Protein AF-A0A822GVW0-F1 (afdb_monomer_lite)

Secondary structure (DSSP, 8-state):
--GGGTS-TT--------TT--HHHHHHHHHSS-GGGSTTTT-SEEEE---TTHHHHS-HHHHHHHHHHHHHHHHHH-TT--EEEEEPPPP--S--SS--HHHHHHHHHHHHHHHHHHHHHHT-EEE-----GGGB-TTSSSBPTTTHHHHHHHHHHHHHHHHHHHHHHHHHHHHTTSSS------------------PPPP----------------------------------------

Structure (mmCIF, N/CA/C/O backbone):
data_AF-A0A822GVW0-F1
#
_entry.id   AF-A0A822GVW0-F1
#
loop_
_atom_site.group_PDB
_atom_site.id
_atom_site.type_symbol
_atom_site.label_atom_id
_atom_site.label_alt_id
_atom_site.label_comp_id
_atom_site.label_asym_id
_atom_site.label_entity_id
_atom_site.label_seq_id
_atom_site.pdbx_PDB_ins_code
_atom_site.Cartn_x
_atom_site.Cartn_y
_atom_site.Cartn_z
_atom_site.occupancy
_atom_site.B_iso_or_equiv
_atom_site.auth_seq_id
_atom_site.auth_comp_id
_atom_site.auth_asym_id
_atom_site.auth_atom_id
_atom_site.pdbx_PDB_model_num
ATOM 1 N N . VAL A 1 1 ? -4.644 12.374 -1.925 1.00 63.00 1 VAL A N 1
ATOM 2 C CA . VAL A 1 1 ? -5.969 11.897 -1.458 1.00 63.00 1 VAL A CA 1
ATOM 3 C C . VAL A 1 1 ? -6.658 13.036 -0.706 1.00 63.00 1 VAL A C 1
ATOM 5 O O . VAL A 1 1 ? -5.955 13.814 -0.076 1.00 63.00 1 VAL A O 1
ATOM 8 N N . ARG A 1 2 ? -7.962 13.275 -0.896 1.00 63.34 2 ARG A N 1
ATOM 9 C CA . ARG A 1 2 ? -8.745 14.347 -0.244 1.00 63.34 2 ARG A CA 1
ATOM 10 C C . ARG A 1 2 ? -9.442 13.820 1.017 1.00 63.34 2 ARG A C 1
ATOM 12 O O . ARG A 1 2 ? -10.149 12.825 0.924 1.00 63.34 2 ARG A O 1
ATOM 19 N N . VAL A 1 3 ? -9.239 14.474 2.164 1.00 61.78 3 VAL A N 1
ATOM 20 C CA . VAL A 1 3 ? -9.740 14.021 3.482 1.00 61.78 3 VAL A CA 1
ATOM 21 C C . VAL A 1 3 ? -11.272 13.948 3.520 1.00 61.78 3 VAL A C 1
ATOM 23 O O . VAL A 1 3 ? -11.826 12.961 3.990 1.00 61.78 3 VAL A O 1
ATOM 26 N N . ASP A 1 4 ? -11.950 14.944 2.943 1.00 63.53 4 ASP A N 1
ATOM 27 C CA . ASP A 1 4 ? -13.414 15.067 2.868 1.00 63.53 4 ASP A CA 1
ATOM 28 C C . ASP A 1 4 ? -14.092 13.958 2.047 1.00 63.53 4 ASP A C 1
ATOM 30 O O . ASP A 1 4 ? -15.311 13.821 2.084 1.00 63.53 4 ASP A O 1
ATOM 34 N N . LYS A 1 5 ? -13.318 13.164 1.296 1.00 67.06 5 LYS A N 1
ATOM 35 C CA . LYS A 1 5 ? -13.849 12.188 0.332 1.00 67.06 5 LYS A CA 1
ATOM 36 C C . LYS A 1 5 ? -13.527 10.735 0.641 1.00 67.06 5 LYS A C 1
ATOM 38 O O . LYS A 1 5 ? -13.889 9.871 -0.152 1.00 67.06 5 LYS A O 1
ATOM 43 N N . ILE A 1 6 ? -12.824 10.459 1.738 1.00 74.31 6 ILE A N 1
ATOM 44 C CA . ILE A 1 6 ? -12.358 9.098 2.039 1.00 74.31 6 ILE A CA 1
ATOM 45 C C . ILE A 1 6 ? -12.951 8.493 3.302 1.00 74.31 6 ILE A C 1
ATOM 47 O O . ILE A 1 6 ? -12.898 7.279 3.437 1.00 74.31 6 ILE A O 1
ATOM 51 N N . GLY A 1 7 ? -13.540 9.286 4.195 1.00 70.50 7 GLY A N 1
ATOM 52 C CA . GLY A 1 7 ? -14.207 8.776 5.392 1.00 70.50 7 GLY A CA 1
ATOM 53 C C . GLY A 1 7 ? -15.725 8.664 5.213 1.00 70.50 7 GLY A C 1
ATOM 54 O O . GLY A 1 7 ? -16.318 9.506 4.536 1.00 70.50 7 GLY A O 1
ATOM 55 N N . PRO A 1 8 ? -16.394 7.668 5.823 1.00 78.38 8 PRO A N 1
ATOM 56 C CA . PRO A 1 8 ? -17.834 7.749 6.050 1.00 78.38 8 PRO A CA 1
ATOM 57 C C . PRO A 1 8 ? -18.180 8.947 6.967 1.00 78.38 8 PRO A C 1
ATOM 59 O O . PRO A 1 8 ? -17.321 9.375 7.739 1.00 78.38 8 PRO A O 1
ATOM 62 N N . PRO A 1 9 ? -19.425 9.471 6.938 1.00 72.75 9 PRO A N 1
ATOM 63 C CA . PRO A 1 9 ? -19.800 10.748 7.571 1.00 72.75 9 PRO A CA 1
ATOM 64 C C . PRO A 1 9 ? -19.462 10.903 9.063 1.00 72.75 9 PRO A C 1
ATOM 66 O O . PRO A 1 9 ? -19.273 12.020 9.529 1.00 72.75 9 PRO A O 1
ATOM 69 N N . ASN A 1 10 ? -19.347 9.795 9.800 1.00 78.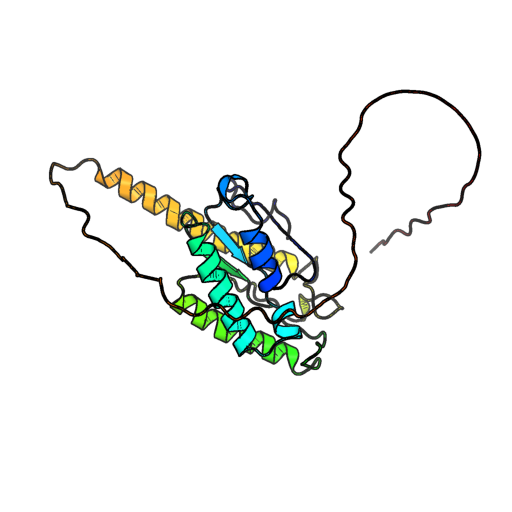31 10 ASN A N 1
ATOM 70 C CA . ASN A 1 10 ? -19.105 9.788 11.247 1.00 78.31 10 ASN A CA 1
ATOM 71 C C . ASN A 1 10 ? -17.673 9.378 11.621 1.00 78.31 10 ASN A C 1
ATOM 73 O O . ASN A 1 10 ? -17.405 9.046 12.773 1.00 78.31 10 ASN A O 1
ATOM 77 N N . MET A 1 11 ? -16.751 9.357 10.658 1.00 83.88 11 MET A N 1
ATOM 78 C CA . MET A 1 11 ? -15.367 8.962 10.889 1.00 83.88 11 MET A CA 1
ATOM 79 C C . MET A 1 11 ? -14.428 10.147 10.707 1.00 83.88 11 MET A C 1
ATOM 81 O O . MET A 1 11 ? -14.352 10.750 9.635 1.00 83.88 11 MET A O 1
ATOM 85 N N . LYS A 1 12 ? -13.649 10.436 11.750 1.00 86.25 12 LYS A N 1
ATOM 86 C CA . LYS A 1 12 ? -12.546 11.386 11.653 1.00 86.25 12 LYS A CA 1
ATOM 87 C C . LYS A 1 12 ? -11.388 10.734 10.908 1.00 86.25 12 LYS A C 1
ATOM 89 O O . LYS A 1 12 ? -10.898 9.681 11.304 1.00 86.25 12 LYS A O 1
ATOM 94 N N . VAL A 1 13 ? -10.933 11.389 9.847 1.00 85.25 13 VAL A N 1
ATOM 95 C CA . VAL A 1 13 ? -9.800 10.939 9.044 1.00 85.25 13 VAL A CA 1
ATOM 96 C C . VAL A 1 13 ? -8.666 11.945 9.171 1.00 85.25 13 VAL A C 1
ATOM 98 O O . VAL A 1 13 ? -8.851 13.130 8.903 1.00 85.25 13 VAL A O 1
ATOM 101 N N . ASN A 1 14 ? -7.481 11.455 9.527 1.00 86.62 14 ASN A N 1
ATOM 102 C CA . ASN A 1 14 ? -6.243 12.227 9.506 1.00 86.62 14 ASN A CA 1
ATOM 103 C C . ASN A 1 14 ? -5.357 11.709 8.365 1.00 86.62 14 ASN A C 1
ATOM 105 O O . ASN A 1 14 ? -5.279 10.501 8.140 1.00 86.62 14 ASN A O 1
ATOM 109 N N . ILE A 1 15 ? -4.691 12.612 7.642 1.00 84.25 15 ILE A N 1
ATOM 110 C CA . ILE A 1 15 ? -3.706 12.252 6.616 1.00 84.25 15 ILE A CA 1
ATOM 111 C C . ILE A 1 15 ? -2.363 12.850 7.017 1.00 84.25 15 ILE A C 1
ATOM 113 O O . ILE A 1 15 ? -2.229 14.070 7.087 1.00 84.25 15 ILE A O 1
ATOM 117 N N . SER A 1 16 ? -1.371 11.984 7.193 1.00 86.06 16 SER A N 1
ATOM 118 C CA . SER A 1 16 ? 0.031 12.361 7.375 1.00 86.06 16 SER A CA 1
ATOM 119 C C . SER A 1 16 ? 0.806 11.921 6.135 1.00 86.06 16 SER A C 1
ATOM 121 O O . SER A 1 16 ? 0.632 10.797 5.661 1.00 86.06 16 SER A O 1
ATOM 123 N N . PHE A 1 17 ? 1.610 12.816 5.558 1.00 85.56 17 PHE A N 1
ATOM 124 C CA . PHE A 1 17 ? 2.351 12.532 4.329 1.00 85.56 17 PHE A CA 1
ATOM 125 C C . PHE A 1 17 ? 3.752 13.140 4.359 1.00 85.56 17 PHE A C 1
ATOM 127 O O . PHE A 1 17 ? 3.951 14.249 4.849 1.00 85.56 17 PHE A O 1
ATOM 134 N N . GLU A 1 18 ? 4.697 12.431 3.749 1.00 86.88 18 GLU A N 1
ATOM 135 C CA . GLU A 1 18 ? 6.047 12.907 3.463 1.00 86.88 18 GLU A CA 1
ATOM 136 C C . GLU A 1 18 ? 6.464 12.378 2.081 1.00 86.88 18 GLU A C 1
ATOM 138 O O . GLU A 1 18 ? 6.303 11.193 1.775 1.00 86.88 18 GLU A O 1
ATOM 143 N N . SER A 1 19 ? 6.962 13.260 1.209 1.00 88.12 19 SER A N 1
ATOM 144 C CA . SER A 1 19 ? 7.444 12.858 -0.118 1.00 88.12 19 SER A CA 1
ATOM 145 C C . SER A 1 19 ? 8.765 12.103 0.001 1.00 88.12 19 SER A C 1
ATOM 147 O O . SER A 1 19 ? 9.639 12.500 0.762 1.00 88.12 19 SER A O 1
ATOM 149 N N . GLY A 1 20 ? 8.934 11.025 -0.765 1.00 90.19 20 GLY A N 1
ATOM 150 C CA . GLY A 1 20 ? 10.146 10.202 -0.684 1.00 90.19 20 GLY A CA 1
ATOM 151 C C . GLY A 1 20 ? 10.213 9.294 0.550 1.00 90.19 20 GLY A C 1
ATOM 152 O O . GLY A 1 20 ? 11.205 8.588 0.715 1.00 90.19 20 GLY A O 1
ATOM 153 N N . CYS A 1 21 ? 9.164 9.265 1.382 1.00 93.06 21 CYS A N 1
ATOM 154 C CA . CYS A 1 21 ? 9.104 8.408 2.562 1.00 93.06 21 CYS A CA 1
ATOM 155 C C . CYS A 1 21 ? 9.261 6.924 2.184 1.00 93.06 21 CYS A C 1
ATOM 157 O O . CYS A 1 21 ? 8.770 6.464 1.144 1.00 93.06 21 CYS A O 1
ATOM 159 N N . ASN A 1 22 ? 9.971 6.193 3.037 1.00 94.38 22 ASN A N 1
ATOM 160 C CA . ASN A 1 22 ? 10.212 4.757 2.951 1.00 94.38 22 ASN A CA 1
ATOM 161 C C . ASN A 1 22 ? 9.899 4.114 4.313 1.00 94.38 22 ASN A C 1
ATOM 163 O O . ASN A 1 22 ? 9.557 4.816 5.269 1.00 94.38 22 ASN A O 1
ATOM 167 N N . CYS A 1 23 ? 10.000 2.790 4.427 1.00 94.38 23 CYS A N 1
ATOM 168 C CA . CYS A 1 23 ? 9.647 2.117 5.681 1.00 94.38 23 CYS A CA 1
ATOM 169 C C . CYS A 1 23 ? 10.513 2.562 6.869 1.00 94.38 23 CYS A C 1
ATOM 171 O O . CYS A 1 23 ? 9.983 2.757 7.959 1.00 94.38 23 CYS A O 1
ATOM 173 N N . SER A 1 24 ? 11.815 2.778 6.663 1.00 91.69 24 SER A N 1
ATOM 174 C CA . SER A 1 24 ? 12.722 3.258 7.715 1.00 91.69 24 SER A CA 1
ATOM 175 C C . SER A 1 24 ? 12.323 4.640 8.236 1.00 91.69 24 SER A C 1
ATOM 177 O O . SER A 1 24 ? 12.260 4.847 9.441 1.00 91.69 24 SER A O 1
ATOM 179 N N . ARG A 1 25 ? 11.974 5.570 7.341 1.00 91.94 25 ARG A N 1
ATOM 180 C CA . ARG A 1 25 ? 11.504 6.915 7.710 1.00 91.94 25 ARG A CA 1
ATOM 181 C C . ARG A 1 25 ? 10.162 6.881 8.432 1.00 91.94 25 ARG A C 1
ATOM 183 O O . ARG A 1 25 ? 9.973 7.613 9.396 1.00 91.94 25 ARG A O 1
ATOM 190 N N . MET A 1 26 ? 9.252 6.003 8.010 1.00 93.94 26 MET A N 1
ATOM 191 C CA . MET A 1 26 ? 7.991 5.803 8.725 1.00 93.94 26 MET A CA 1
ATOM 192 C C . MET A 1 26 ? 8.234 5.272 10.143 1.00 93.94 26 MET A C 1
ATOM 194 O O . MET A 1 26 ? 7.607 5.747 11.079 1.00 93.94 26 MET A O 1
ATOM 198 N N . LEU A 1 27 ? 9.162 4.330 10.325 1.00 91.31 27 LEU A N 1
ATOM 199 C CA . LEU A 1 27 ? 9.533 3.839 11.656 1.00 91.31 27 LEU A CA 1
ATOM 200 C C . LEU A 1 27 ? 10.085 4.955 12.543 1.00 91.31 27 LEU A C 1
ATOM 202 O O . LEU A 1 27 ? 9.605 5.121 13.659 1.00 91.31 27 LEU A O 1
ATOM 206 N N . GLU A 1 28 ? 11.022 5.755 12.025 1.00 89.69 28 GLU A N 1
ATOM 207 C CA . GLU A 1 28 ? 11.542 6.932 12.734 1.00 89.69 28 GLU A CA 1
ATOM 208 C C . GLU A 1 28 ? 10.396 7.866 13.159 1.00 89.69 28 GLU A C 1
ATOM 210 O O . GLU A 1 28 ? 10.352 8.303 14.307 1.00 89.69 28 GLU A O 1
ATOM 215 N N . PHE A 1 29 ? 9.426 8.118 12.274 1.00 87.81 29 PHE A N 1
ATOM 216 C CA . PHE A 1 29 ? 8.250 8.931 12.587 1.00 87.81 29 PHE A CA 1
ATOM 217 C C . PHE A 1 29 ? 7.382 8.333 13.705 1.00 87.81 29 PHE A C 1
ATOM 219 O O . PHE A 1 29 ? 6.939 9.070 14.586 1.00 87.81 29 PHE A O 1
ATOM 226 N N . LEU A 1 30 ? 7.140 7.017 13.691 1.00 87.31 30 LEU A N 1
ATOM 227 C CA . LEU A 1 30 ? 6.354 6.342 14.729 1.00 87.31 30 LEU A CA 1
ATOM 228 C C . LEU A 1 30 ? 7.058 6.362 16.094 1.00 87.31 30 LEU A C 1
ATOM 230 O O . LEU A 1 30 ? 6.386 6.435 17.120 1.00 87.31 30 LEU A O 1
ATOM 234 N N . GLU A 1 31 ? 8.391 6.298 16.109 1.00 86.06 31 GLU A N 1
ATOM 235 C CA . GLU A 1 31 ? 9.193 6.192 17.334 1.00 86.06 31 GLU A CA 1
ATOM 236 C C . GLU A 1 31 ? 9.592 7.543 17.943 1.00 86.06 31 GLU A C 1
ATOM 238 O O . GLU A 1 31 ? 9.813 7.624 19.148 1.00 86.06 31 GLU A O 1
ATOM 243 N N . GLN A 1 32 ? 9.677 8.612 17.146 1.00 76.62 32 GLN A N 1
ATOM 244 C CA . GLN A 1 32 ? 10.068 9.947 17.628 1.00 76.62 32 GLN A CA 1
ATOM 245 C C . GLN A 1 32 ? 8.964 10.679 18.403 1.00 76.62 32 GLN A C 1
ATOM 247 O O . GLN A 1 32 ? 9.227 11.701 19.038 1.00 76.62 32 GLN A O 1
ATOM 252 N N . GLN A 1 33 ? 7.725 10.201 18.341 1.00 66.31 33 GLN A N 1
ATOM 253 C CA . GLN A 1 33 ? 6.594 10.852 18.991 1.00 66.31 33 GLN A CA 1
ATOM 254 C C . GLN A 1 33 ? 6.507 10.395 20.450 1.00 66.31 33 GLN A C 1
ATOM 256 O O . GLN A 1 33 ? 6.553 9.197 20.730 1.00 66.31 33 GLN A O 1
ATOM 261 N N . ASN A 1 34 ? 6.290 11.329 21.385 1.00 72.94 34 ASN A N 1
ATOM 262 C CA . ASN A 1 34 ? 5.718 10.931 22.670 1.00 72.94 34 ASN A CA 1
ATOM 263 C C . ASN A 1 34 ? 4.372 10.262 22.358 1.00 72.94 34 ASN A C 1
ATOM 265 O O . ASN A 1 34 ? 3.494 10.907 21.783 1.00 72.94 34 ASN A O 1
ATOM 269 N N . ILE A 1 35 ? 4.254 8.967 22.663 1.00 69.38 35 ILE A N 1
ATOM 270 C CA . ILE A 1 35 ? 3.183 8.097 22.163 1.00 69.38 35 ILE A CA 1
ATOM 271 C C . ILE A 1 35 ? 1.812 8.722 22.433 1.00 69.38 35 ILE A C 1
ATOM 273 O O . ILE A 1 35 ? 1.012 8.806 21.505 1.00 69.38 35 ILE A O 1
ATOM 277 N N . GLU A 1 36 ? 1.596 9.254 23.640 1.00 68.44 36 GLU A N 1
ATOM 278 C CA . GLU A 1 36 ? 0.339 9.881 24.086 1.00 68.44 36 GLU A CA 1
ATOM 279 C C . GLU A 1 36 ? 0.001 11.190 23.354 1.00 68.44 36 GLU A C 1
ATOM 281 O O . GLU A 1 36 ? -1.164 11.561 23.227 1.00 68.44 36 GLU A O 1
ATOM 286 N N . GLN A 1 37 ? 1.016 11.892 22.847 1.00 66.94 37 GLN A N 1
ATOM 287 C CA . GLN A 1 37 ? 0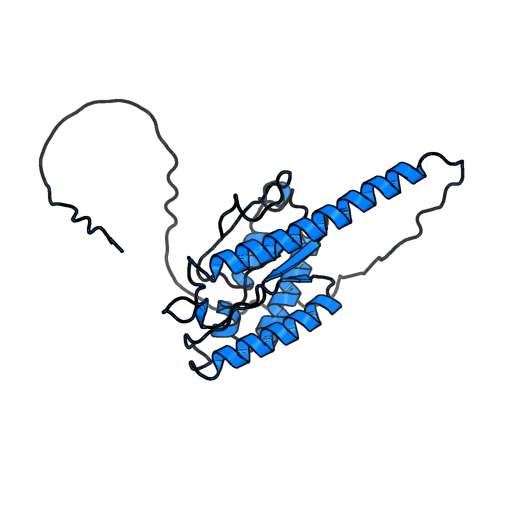.861 13.126 22.069 1.00 66.94 37 GLN A CA 1
ATOM 288 C C . GLN A 1 37 ? 0.855 12.864 20.559 1.00 66.94 37 GLN A C 1
ATOM 290 O O . GLN A 1 37 ? 0.625 13.785 19.770 1.00 66.94 37 GLN A O 1
ATOM 295 N N . SER A 1 38 ? 1.117 11.623 20.140 1.00 74.00 38 SER A N 1
ATOM 296 C CA . SER A 1 38 ? 1.200 11.292 18.729 1.00 74.00 38 SER A CA 1
ATOM 297 C C . SER A 1 38 ? -0.169 11.428 18.063 1.00 74.00 38 SER A C 1
ATOM 299 O O . SER A 1 38 ? -1.212 11.077 18.620 1.00 74.00 38 SER A O 1
ATOM 301 N N . GLN A 1 39 ? -0.165 11.858 16.802 1.00 75.50 39 GLN A N 1
ATOM 302 C CA . GLN A 1 39 ? -1.378 11.916 15.975 1.00 75.50 39 GLN A CA 1
ATOM 303 C C . GLN A 1 39 ? -2.046 10.542 15.778 1.00 75.50 39 GLN A C 1
ATOM 305 O O . GLN A 1 39 ? -3.182 10.474 15.310 1.00 75.50 39 GLN A O 1
ATOM 310 N N . ILE A 1 40 ? -1.333 9.464 16.114 1.00 79.94 40 ILE A N 1
ATOM 311 C CA . ILE A 1 40 ? -1.744 8.073 15.941 1.00 79.94 40 ILE A CA 1
ATOM 312 C C . ILE A 1 40 ? -2.366 7.503 17.225 1.00 79.94 40 ILE A C 1
ATOM 314 O O . ILE A 1 40 ? -3.109 6.529 17.159 1.00 79.94 40 ILE A O 1
ATOM 318 N N . PHE A 1 41 ? -2.143 8.126 18.386 1.00 80.56 41 PHE A N 1
ATOM 319 C CA . PHE A 1 41 ? -2.553 7.565 19.675 1.00 80.56 41 PHE A CA 1
ATOM 320 C C . PHE A 1 41 ? -4.057 7.287 19.769 1.00 80.56 41 PHE A C 1
ATOM 322 O O . PHE A 1 41 ? -4.476 6.261 20.286 1.00 80.56 41 PHE A O 1
ATOM 329 N N . ASN A 1 42 ? -4.881 8.168 19.211 1.00 83.00 42 ASN A N 1
ATOM 330 C CA . ASN A 1 42 ? -6.339 8.041 19.259 1.00 83.00 42 ASN A CA 1
ATOM 331 C C . ASN A 1 42 ? -6.920 7.569 17.920 1.00 83.00 42 ASN A C 1
ATOM 333 O O . ASN A 1 42 ? -7.976 8.039 17.497 1.00 83.00 42 ASN A O 1
ATOM 337 N N . VAL A 1 43 ? -6.197 6.700 17.212 1.00 89.00 43 VAL A N 1
ATOM 338 C CA . VAL A 1 43 ? -6.602 6.177 15.907 1.00 89.00 43 VAL A CA 1
ATOM 339 C C . VAL A 1 43 ? -7.003 4.709 16.026 1.00 89.00 43 VAL A C 1
ATOM 341 O O . VAL A 1 43 ? -6.218 3.868 16.450 1.00 89.00 43 VAL A O 1
ATOM 344 N N . ASP A 1 44 ? -8.218 4.387 15.581 1.00 91.81 44 ASP A N 1
ATOM 345 C CA . ASP A 1 44 ? -8.710 3.006 15.518 1.00 91.81 44 ASP A CA 1
ATOM 346 C C . ASP A 1 44 ? -8.129 2.218 14.334 1.00 91.81 44 ASP A C 1
ATOM 348 O O . ASP A 1 44 ? -7.943 1.003 14.419 1.00 91.81 44 ASP A O 1
ATOM 352 N N . PHE A 1 45 ? -7.873 2.893 13.210 1.00 94.44 45 PHE A N 1
ATOM 353 C CA . PHE A 1 45 ? -7.500 2.267 11.941 1.00 94.44 45 PHE A CA 1
ATOM 354 C C . PHE A 1 45 ? -6.326 2.980 11.273 1.00 94.44 45 PHE A C 1
ATOM 356 O O . PHE A 1 45 ? -6.365 4.194 11.083 1.00 94.44 45 PHE A O 1
ATOM 363 N N . ILE A 1 46 ? -5.326 2.222 10.821 1.00 95.25 46 ILE A N 1
ATOM 364 C CA . ILE A 1 46 ? -4.197 2.757 10.044 1.00 95.25 46 ILE A CA 1
ATOM 365 C C . ILE A 1 46 ? -4.209 2.204 8.625 1.00 95.25 46 ILE A C 1
ATOM 367 O O . ILE A 1 46 ? -4.434 1.014 8.414 1.00 95.25 46 ILE A O 1
ATOM 371 N N . ILE A 1 47 ? -3.899 3.066 7.655 1.00 96.50 47 ILE A N 1
ATOM 372 C CA . ILE A 1 47 ? -3.648 2.679 6.266 1.00 96.50 47 ILE A CA 1
ATOM 373 C C . ILE A 1 47 ? -2.252 3.159 5.869 1.00 96.50 47 ILE A C 1
ATOM 375 O O . ILE A 1 47 ? -1.994 4.362 5.832 1.00 96.50 47 ILE A O 1
ATOM 379 N N . PHE A 1 48 ? -1.364 2.231 5.520 1.00 96.88 48 PHE A N 1
ATOM 380 C CA . PHE A 1 48 ? -0.056 2.549 4.953 1.00 96.88 48 PHE A CA 1
ATOM 381 C C . PHE A 1 48 ? -0.133 2.686 3.431 1.00 96.88 48 PHE A C 1
ATOM 383 O O . PHE A 1 48 ? -0.731 1.860 2.749 1.00 96.88 48 PHE A O 1
ATOM 390 N N . SER A 1 49 ? 0.519 3.714 2.890 1.00 95.25 49 SER A N 1
ATOM 391 C CA . SER A 1 49 ? 0.748 3.900 1.452 1.00 95.25 49 SER A CA 1
ATOM 392 C C . SER A 1 49 ? 2.242 4.136 1.231 1.00 95.25 49 SER A C 1
ATOM 394 O O . SER A 1 49 ? 2.688 5.275 1.102 1.00 95.25 49 SER A O 1
ATOM 396 N N . LEU A 1 50 ? 3.014 3.051 1.257 1.00 95.31 50 LEU A N 1
ATOM 397 C CA . LEU A 1 50 ? 4.481 3.048 1.293 1.00 95.31 50 LEU A CA 1
ATOM 398 C C . LEU A 1 50 ? 5.063 2.014 0.316 1.00 95.31 50 LEU A C 1
ATOM 400 O O . LEU A 1 50 ? 4.324 1.309 -0.365 1.00 95.31 50 LEU A O 1
ATOM 404 N N . CYS A 1 51 ? 6.395 1.924 0.276 1.00 96.75 51 CYS A N 1
ATOM 405 C CA . CYS A 1 51 ? 7.199 0.961 -0.486 1.00 96.75 51 CYS A CA 1
ATOM 406 C C . CYS A 1 51 ? 7.414 1.209 -1.975 1.00 96.75 51 CYS A C 1
ATOM 408 O O . CYS A 1 51 ? 8.298 0.573 -2.541 1.00 96.75 51 CYS A O 1
ATOM 410 N N . THR A 1 52 ? 6.764 2.191 -2.607 1.00 95.00 52 THR A N 1
ATOM 411 C CA . THR A 1 52 ? 7.153 2.585 -3.977 1.00 95.00 52 THR A CA 1
ATOM 412 C C . THR A 1 52 ? 8.628 3.005 -4.047 1.00 95.00 52 THR A C 1
ATOM 414 O O . THR A 1 52 ? 9.312 2.716 -5.031 1.00 95.00 52 THR A O 1
ATOM 417 N N . ASN A 1 53 ? 9.123 3.678 -3.001 1.00 94.50 53 ASN A N 1
ATOM 418 C CA . ASN A 1 53 ? 10.527 4.072 -2.887 1.00 94.50 53 ASN A CA 1
ATOM 419 C C . ASN A 1 53 ? 11.405 2.905 -2.437 1.00 94.50 53 ASN A C 1
ATOM 421 O O . ASN A 1 53 ? 12.444 2.687 -3.042 1.00 94.50 53 ASN A O 1
ATOM 425 N N . ASP A 1 54 ? 10.995 2.117 -1.442 1.00 96.56 54 ASP A N 1
ATOM 426 C CA . ASP A 1 54 ? 11.766 0.951 -0.994 1.00 96.56 54 ASP A CA 1
ATOM 427 C C . ASP A 1 54 ? 12.047 -0.018 -2.157 1.00 96.56 54 ASP A C 1
ATOM 429 O O . ASP A 1 54 ? 13.203 -0.331 -2.424 1.00 96.56 54 ASP A O 1
ATOM 433 N N . VAL A 1 55 ? 11.022 -0.374 -2.942 1.00 96.38 55 VAL A N 1
ATOM 434 C CA . VAL A 1 55 ? 11.157 -1.210 -4.153 1.00 96.38 55 VAL A CA 1
ATOM 435 C C . VAL A 1 55 ? 12.050 -0.560 -5.219 1.00 96.38 55 VAL A C 1
ATOM 437 O O . VAL A 1 55 ? 12.660 -1.240 -6.039 1.00 96.38 55 VAL A O 1
ATOM 440 N N . ALA A 1 56 ? 12.168 0.769 -5.234 1.00 93.62 56 ALA A N 1
ATOM 441 C CA . ALA A 1 56 ? 13.028 1.464 -6.187 1.00 93.62 56 ALA A CA 1
ATOM 442 C C . ALA A 1 56 ? 14.530 1.294 -5.888 1.00 93.62 56 ALA A C 1
ATOM 444 O O . ALA A 1 56 ? 15.351 1.486 -6.793 1.00 93.62 56 ALA A O 1
ATOM 445 N N . TYR A 1 57 ? 14.882 1.004 -4.632 1.00 93.00 57 TYR A N 1
ATOM 446 C CA . TYR A 1 57 ? 16.253 1.100 -4.127 1.00 93.00 57 TYR A CA 1
ATOM 447 C C . TYR A 1 57 ? 16.758 -0.155 -3.408 1.00 93.00 57 TYR A C 1
ATOM 449 O O . TYR A 1 57 ? 17.964 -0.240 -3.178 1.00 93.00 57 TYR A O 1
ATOM 457 N N . LEU A 1 58 ? 15.879 -1.097 -3.063 1.00 95.00 58 LEU A N 1
ATOM 458 C CA . LEU A 1 58 ? 16.191 -2.307 -2.305 1.00 95.00 58 LEU A CA 1
ATOM 459 C C . LEU A 1 58 ? 15.654 -3.555 -3.009 1.00 95.00 58 LEU A C 1
ATOM 461 O O . LEU A 1 58 ? 14.682 -3.491 -3.764 1.00 95.00 58 LEU A O 1
ATOM 465 N N . GLU A 1 59 ? 16.255 -4.703 -2.701 1.00 94.50 59 GLU A N 1
ATOM 466 C CA . GLU A 1 59 ? 15.764 -5.997 -3.171 1.00 94.50 59 GLU A CA 1
ATOM 467 C C . GLU A 1 59 ? 14.448 -6.374 -2.480 1.00 94.50 59 GLU A C 1
ATOM 469 O O . GLU A 1 59 ? 14.250 -6.100 -1.293 1.00 94.50 59 GLU A O 1
ATOM 474 N N . LEU A 1 60 ? 13.555 -7.068 -3.195 1.00 95.31 60 LEU A N 1
ATOM 475 C CA . LEU A 1 60 ? 12.195 -7.362 -2.717 1.00 95.31 60 LEU A CA 1
ATOM 476 C C . LEU A 1 60 ? 12.147 -8.027 -1.335 1.00 95.31 60 LEU A C 1
ATOM 478 O O . LEU A 1 60 ? 11.302 -7.663 -0.519 1.00 95.31 60 LEU A O 1
ATOM 482 N N . ASN A 1 61 ? 13.058 -8.959 -1.046 1.00 95.50 61 ASN A N 1
ATOM 483 C CA . ASN A 1 61 ? 13.104 -9.629 0.257 1.00 95.50 61 ASN A CA 1
ATOM 484 C C . ASN A 1 61 ? 13.369 -8.637 1.400 1.00 95.50 61 ASN A C 1
ATOM 486 O O . ASN A 1 61 ? 12.744 -8.734 2.452 1.00 95.50 61 ASN A O 1
ATOM 490 N N . GLN A 1 62 ? 14.238 -7.646 1.180 1.00 97.12 62 GLN A N 1
ATOM 491 C CA . GLN A 1 62 ? 14.515 -6.601 2.169 1.00 97.12 62 GLN A CA 1
ATOM 492 C C . GLN A 1 62 ? 13.290 -5.707 2.370 1.00 97.12 62 GLN A C 1
ATOM 494 O O . GLN A 1 62 ? 12.932 -5.391 3.501 1.00 97.12 62 GLN A O 1
ATOM 499 N N . VAL A 1 63 ? 12.605 -5.346 1.278 1.00 97.62 63 VAL A N 1
ATOM 500 C CA . VAL A 1 63 ? 11.384 -4.533 1.347 1.00 97.62 63 VAL A CA 1
ATOM 501 C C . VAL A 1 63 ? 10.287 -5.245 2.145 1.00 97.62 63 VAL A C 1
ATOM 503 O O . VAL A 1 63 ? 9.631 -4.622 2.979 1.00 97.62 63 VAL A O 1
ATOM 506 N N . ILE A 1 64 ? 10.089 -6.547 1.925 1.00 98.19 64 ILE A N 1
ATOM 507 C CA . ILE A 1 64 ? 9.087 -7.333 2.657 1.00 98.19 64 ILE A CA 1
ATOM 508 C C . ILE A 1 64 ? 9.435 -7.443 4.143 1.00 98.19 64 ILE A C 1
ATOM 510 O O . ILE A 1 64 ? 8.543 -7.291 4.979 1.00 98.19 64 ILE A O 1
ATOM 514 N N . GLU A 1 65 ? 10.709 -7.618 4.493 1.00 97.69 65 GLU A N 1
ATOM 515 C CA . GLU A 1 65 ? 11.132 -7.610 5.897 1.00 97.69 65 GLU A CA 1
ATOM 516 C C . GLU A 1 65 ? 10.954 -6.234 6.555 1.00 97.69 65 GLU A C 1
ATOM 518 O O . GLU A 1 65 ? 10.492 -6.151 7.693 1.00 97.69 65 GLU A O 1
ATOM 523 N N . HIS A 1 66 ? 11.186 -5.137 5.829 1.00 97.19 66 HIS A N 1
ATOM 524 C CA . HIS A 1 66 ? 10.854 -3.798 6.323 1.00 97.19 66 HIS A CA 1
ATOM 525 C C . HIS A 1 66 ? 9.347 -3.629 6.573 1.00 97.19 66 HIS A C 1
ATOM 527 O O . HIS A 1 66 ? 8.958 -3.069 7.600 1.00 97.19 66 HIS A O 1
ATOM 533 N N . CYS A 1 67 ? 8.492 -4.146 5.683 1.00 98.25 67 CYS A N 1
ATOM 534 C CA . CYS A 1 67 ? 7.039 -4.141 5.886 1.00 98.25 67 CYS A CA 1
ATOM 535 C C . CYS A 1 67 ? 6.654 -4.933 7.142 1.00 98.25 67 CYS A C 1
ATOM 537 O O . CYS A 1 67 ? 5.865 -4.454 7.959 1.00 98.25 67 CYS A O 1
ATOM 539 N N . ARG A 1 68 ? 7.229 -6.133 7.314 1.00 98.19 68 ARG A N 1
ATOM 540 C CA . ARG A 1 68 ? 7.008 -6.994 8.484 1.00 98.19 68 ARG A CA 1
ATOM 541 C C . ARG A 1 68 ? 7.356 -6.251 9.770 1.00 98.19 68 ARG A C 1
ATOM 543 O O . ARG A 1 68 ? 6.524 -6.175 10.675 1.00 98.19 68 ARG A O 1
ATOM 550 N N . TYR A 1 69 ? 8.545 -5.660 9.827 1.00 97.44 69 TYR A N 1
ATOM 551 C CA . TYR A 1 69 ? 9.000 -4.927 11.002 1.00 97.44 69 TYR A CA 1
ATOM 552 C C . TYR A 1 69 ? 8.120 -3.703 11.294 1.00 97.44 69 TYR A C 1
ATOM 554 O O . TYR A 1 69 ? 7.700 -3.512 12.434 1.00 97.44 69 TYR A O 1
ATOM 562 N N . LEU A 1 70 ? 7.739 -2.927 10.270 1.00 97.31 70 LEU A N 1
ATOM 563 C CA . LEU A 1 70 ? 6.841 -1.779 10.432 1.00 97.31 70 LEU A CA 1
ATOM 564 C C . LEU A 1 70 ? 5.483 -2.179 11.027 1.00 97.31 70 LEU A C 1
ATOM 566 O O . LEU A 1 70 ? 5.005 -1.530 11.960 1.00 97.31 70 LEU A O 1
ATOM 570 N N . ILE A 1 71 ? 4.874 -3.265 10.544 1.00 97.62 71 ILE A N 1
ATOM 571 C CA . ILE A 1 71 ? 3.596 -3.758 11.077 1.00 97.62 71 ILE A CA 1
ATOM 572 C C . ILE A 1 71 ? 3.742 -4.233 12.527 1.00 97.62 71 ILE A C 1
ATOM 574 O O . ILE A 1 71 ? 2.910 -3.880 13.366 1.00 97.62 71 ILE A O 1
ATOM 578 N N . GLN A 1 72 ? 4.790 -5.003 12.840 1.00 96.31 72 GLN A N 1
ATOM 579 C CA . GLN A 1 72 ? 5.059 -5.453 14.213 1.00 96.31 72 GLN A CA 1
ATOM 580 C C . GLN A 1 72 ? 5.219 -4.263 15.150 1.00 96.31 72 GLN A C 1
ATOM 582 O O . GLN A 1 72 ? 4.566 -4.199 16.192 1.00 96.31 72 GLN A O 1
ATOM 587 N N . ARG A 1 73 ? 6.047 -3.296 14.752 1.00 95.38 73 ARG A N 1
ATOM 588 C CA . ARG A 1 73 ? 6.363 -2.141 15.580 1.00 95.38 73 ARG A CA 1
ATOM 589 C C . ARG A 1 73 ? 5.152 -1.247 15.804 1.00 95.38 73 ARG A C 1
ATOM 591 O O . ARG A 1 73 ? 4.910 -0.833 16.931 1.00 95.38 73 ARG A O 1
ATOM 598 N N . THR A 1 74 ? 4.340 -1.039 14.768 1.00 94.69 74 THR A N 1
ATOM 599 C CA . THR A 1 74 ? 3.074 -0.298 14.874 1.00 94.69 74 THR A CA 1
ATOM 600 C C . THR A 1 74 ? 2.155 -0.919 15.924 1.00 94.69 74 THR A C 1
ATOM 602 O O . THR A 1 74 ? 1.641 -0.210 16.779 1.00 94.69 74 THR A O 1
ATOM 605 N N . ARG A 1 75 ? 1.987 -2.248 15.915 1.00 94.56 75 ARG A N 1
ATOM 606 C CA . ARG A 1 75 ? 1.144 -2.941 16.905 1.00 94.56 75 ARG A CA 1
ATOM 607 C C . ARG A 1 75 ? 1.695 -2.869 18.325 1.00 94.56 75 ARG A C 1
ATOM 609 O O . ARG A 1 75 ? 0.915 -2.805 19.264 1.00 94.56 75 ARG A O 1
ATOM 616 N N . GLN A 1 76 ? 3.017 -2.902 18.479 1.00 93.31 76 GLN A N 1
ATOM 617 C CA . GLN A 1 76 ? 3.660 -2.770 19.788 1.00 93.31 76 GLN A CA 1
ATOM 618 C C . GLN A 1 76 ? 3.479 -1.369 20.375 1.00 93.31 76 GLN A C 1
ATOM 620 O O . GLN A 1 76 ? 3.200 -1.238 21.561 1.00 93.31 76 GLN A O 1
ATOM 625 N N . LEU A 1 77 ? 3.665 -0.334 19.553 1.00 91.81 77 LEU A N 1
ATOM 626 C CA . LEU A 1 77 ? 3.562 1.060 19.985 1.00 91.81 77 LEU A CA 1
ATOM 627 C C . LEU A 1 77 ? 2.107 1.495 20.198 1.00 91.81 77 LEU A C 1
ATOM 629 O O . LEU A 1 77 ? 1.839 2.321 21.065 1.00 91.81 77 LEU A O 1
ATOM 633 N N . PHE A 1 78 ? 1.180 0.937 19.419 1.00 92.50 78 PHE A N 1
ATOM 634 C CA . PHE A 1 78 ? -0.221 1.350 19.389 1.00 92.50 78 PHE A CA 1
ATOM 635 C C . PHE A 1 78 ? -1.163 0.128 19.442 1.00 92.50 78 PHE A C 1
ATOM 637 O O . PHE A 1 78 ? -1.846 -0.180 18.457 1.00 92.50 78 PHE A O 1
ATOM 644 N N . PRO A 1 79 ? -1.212 -0.600 20.576 1.00 91.19 79 PRO A N 1
ATOM 645 C CA . PRO A 1 79 ? -2.023 -1.814 20.725 1.00 91.19 79 PRO A CA 1
ATOM 646 C C . PRO A 1 79 ? -3.539 -1.581 20.594 1.00 91.19 79 PRO A C 1
ATOM 648 O O . PRO A 1 79 ? -4.283 -2.519 20.322 1.00 91.19 79 PRO A O 1
ATOM 651 N N . GLN A 1 80 ? -4.000 -0.341 20.757 1.00 91.19 80 GLN A N 1
ATOM 652 C CA . GLN A 1 80 ? -5.392 0.083 20.593 1.00 91.19 80 GLN A CA 1
ATOM 653 C C . GLN A 1 80 ? -5.883 0.075 19.137 1.00 91.19 80 GLN A C 1
ATOM 655 O O . GLN A 1 80 ? -7.091 0.125 18.904 1.00 91.19 80 GLN A O 1
ATOM 660 N N . ILE A 1 81 ? -4.980 0.021 18.149 1.00 93.88 81 ILE A N 1
ATOM 661 C CA . ILE A 1 81 ? -5.363 -0.013 16.733 1.00 93.88 81 ILE A CA 1
ATOM 662 C C . ILE A 1 81 ? -6.095 -1.323 16.439 1.00 93.88 81 ILE A C 1
ATOM 664 O O . ILE A 1 81 ? -5.532 -2.416 16.506 1.00 93.88 81 ILE A O 1
ATOM 668 N N . LYS A 1 82 ? -7.349 -1.198 16.017 1.00 94.00 82 LYS A N 1
ATOM 669 C CA . LYS A 1 82 ? -8.254 -2.311 15.720 1.00 94.00 82 LYS A CA 1
ATOM 670 C C . LYS A 1 82 ? -7.956 -2.971 14.378 1.00 94.00 82 LYS A C 1
ATOM 672 O O . LYS A 1 82 ? -8.146 -4.178 14.228 1.00 94.00 82 LYS A O 1
ATOM 677 N N . ALA A 1 83 ? -7.521 -2.196 13.384 1.00 96.00 83 ALA A N 1
ATOM 678 C CA . ALA A 1 83 ? -7.173 -2.731 12.072 1.00 96.00 83 ALA A CA 1
ATOM 679 C C . ALA A 1 83 ? -6.065 -1.931 11.386 1.00 96.00 83 ALA A C 1
ATOM 681 O O . ALA A 1 83 ? -6.016 -0.702 11.443 1.00 96.00 83 ALA A O 1
ATOM 682 N N . ILE A 1 84 ? -5.206 -2.657 10.673 1.00 97.50 84 ILE A N 1
ATOM 683 C CA . ILE A 1 84 ? -4.185 -2.088 9.798 1.00 97.50 84 ILE A CA 1
ATOM 684 C C . ILE A 1 84 ? -4.491 -2.531 8.371 1.00 97.50 84 ILE A C 1
ATOM 686 O O . ILE A 1 84 ? -4.833 -3.693 8.128 1.00 97.50 84 ILE A O 1
ATOM 690 N N . ALA A 1 85 ? -4.331 -1.612 7.430 1.00 98.06 85 ALA A N 1
ATOM 691 C CA . ALA A 1 85 ? -4.330 -1.905 6.015 1.00 98.06 85 ALA A CA 1
ATOM 692 C C . ALA A 1 85 ? -3.103 -1.335 5.305 1.00 98.06 85 ALA A C 1
ATOM 694 O O . ALA A 1 85 ? -2.452 -0.402 5.776 1.00 98.06 85 ALA A O 1
ATOM 695 N N . TRP A 1 86 ? -2.811 -1.901 4.140 1.00 98.38 86 TRP A N 1
ATOM 696 C CA . TRP A 1 86 ? -1.735 -1.467 3.264 1.00 98.38 86 TRP A CA 1
ATOM 697 C C . TRP A 1 86 ? -2.249 -1.288 1.842 1.00 98.38 86 TRP A C 1
ATOM 699 O O . TRP A 1 86 ? -2.876 -2.179 1.274 1.00 98.38 86 TRP A O 1
ATOM 709 N N . LEU A 1 87 ? -1.974 -0.137 1.249 1.00 97.44 87 LEU A N 1
ATOM 710 C CA . LEU A 1 87 ? -2.354 0.176 -0.116 1.00 97.44 87 LEU A CA 1
ATOM 711 C C . LEU A 1 87 ? -1.388 -0.490 -1.100 1.00 97.44 87 LEU A C 1
ATOM 713 O O . LEU A 1 87 ? -0.193 -0.195 -1.095 1.00 97.44 87 LEU A O 1
ATOM 717 N N . ALA A 1 88 ? -1.900 -1.385 -1.941 1.00 97.50 88 ALA A N 1
ATOM 718 C CA . ALA A 1 88 ? -1.103 -2.050 -2.964 1.00 97.50 88 ALA A CA 1
ATOM 719 C C . ALA A 1 88 ? -0.438 -1.023 -3.897 1.00 97.50 88 ALA A C 1
ATOM 721 O O . ALA A 1 88 ? -1.027 0.011 -4.235 1.00 97.50 88 ALA A O 1
ATOM 722 N N . LEU A 1 89 ? 0.782 -1.327 -4.346 1.00 96.88 89 LEU A N 1
ATOM 723 C CA . LEU A 1 89 ? 1.503 -0.477 -5.285 1.00 96.88 89 LEU A CA 1
ATOM 724 C C . LEU A 1 89 ? 0.754 -0.395 -6.611 1.00 96.88 89 LEU A C 1
ATOM 726 O O . LEU A 1 89 ? 0.248 -1.393 -7.125 1.00 96.88 89 LEU A O 1
ATOM 730 N N . SER A 1 90 ? 0.719 0.809 -7.171 1.00 95.31 90 SER A N 1
ATOM 731 C CA . SER A 1 90 ? 0.193 1.041 -8.514 1.00 95.31 90 SER A CA 1
ATOM 732 C C . SER A 1 90 ? 1.165 0.544 -9.588 1.00 95.31 90 SER A C 1
ATOM 734 O O . SER A 1 90 ? 2.361 0.383 -9.303 1.00 95.31 90 SER A O 1
ATOM 736 N N . PRO A 1 91 ? 0.679 0.347 -10.828 1.00 94.38 91 PRO A N 1
ATOM 737 C CA . PRO A 1 91 ? 1.555 0.122 -11.968 1.00 94.38 91 PRO A CA 1
ATOM 738 C C . PRO A 1 91 ? 2.598 1.231 -12.078 1.00 94.38 91 PRO A C 1
ATOM 740 O O . PRO A 1 91 ? 2.311 2.392 -11.776 1.00 94.38 91 PRO A O 1
ATOM 743 N N . ARG A 1 92 ? 3.804 0.890 -12.518 1.00 94.19 92 ARG A N 1
ATOM 744 C CA . ARG A 1 92 ? 4.918 1.841 -12.595 1.00 94.19 92 ARG A CA 1
ATOM 745 C C . ARG A 1 92 ? 5.688 1.646 -13.887 1.00 94.19 92 ARG A C 1
ATOM 747 O O . ARG A 1 92 ? 6.097 0.543 -14.202 1.00 94.19 92 ARG A O 1
ATOM 754 N N . SER A 1 93 ? 5.943 2.738 -14.596 1.00 94.81 93 SER A N 1
ATOM 755 C CA . SER A 1 93 ? 6.806 2.765 -15.785 1.00 94.81 93 SER A CA 1
ATOM 756 C C . SER A 1 93 ? 8.031 3.661 -15.605 1.00 94.81 93 SER A C 1
ATOM 758 O O . SER A 1 93 ? 8.970 3.600 -16.402 1.00 94.81 93 SER A O 1
ATOM 760 N N . LYS A 1 94 ? 8.076 4.472 -14.539 1.00 95.38 94 LYS A N 1
ATOM 761 C CA . LYS A 1 94 ? 9.269 5.249 -14.200 1.00 95.38 94 LYS A CA 1
ATOM 762 C C . LYS A 1 94 ? 10.384 4.308 -13.740 1.00 95.38 94 LYS A C 1
ATOM 764 O O . LYS A 1 94 ? 10.172 3.604 -12.744 1.00 95.38 94 LYS A O 1
ATOM 769 N N . PRO A 1 95 ? 11.567 4.325 -14.376 1.00 94.75 95 PRO A N 1
ATOM 770 C CA . PRO A 1 95 ? 12.670 3.473 -13.955 1.00 94.75 95 PRO A CA 1
ATOM 771 C C . PRO A 1 95 ? 13.109 3.812 -12.522 1.00 94.75 95 PRO A C 1
ATOM 773 O O . PRO A 1 95 ? 12.732 4.836 -11.934 1.00 94.75 95 PRO A O 1
ATOM 776 N N . SER A 1 96 ? 13.882 2.916 -11.930 1.00 93.62 96 SER A N 1
ATOM 777 C CA . SER A 1 96 ? 14.482 3.065 -10.611 1.00 93.62 96 SER A CA 1
ATOM 778 C C . SER A 1 96 ? 15.994 2.864 -10.681 1.00 93.62 96 SER A C 1
ATOM 780 O O . SER A 1 96 ? 16.571 2.763 -11.762 1.00 93.62 96 SER A O 1
ATOM 782 N N . LYS A 1 97 ? 16.653 2.833 -9.519 1.00 89.75 97 LYS A N 1
ATOM 783 C CA . LYS A 1 97 ? 18.086 2.543 -9.445 1.00 89.75 97 LYS A CA 1
ATOM 784 C C . LYS A 1 97 ? 18.389 1.089 -9.823 1.00 89.75 97 LYS A C 1
ATOM 786 O O . LYS A 1 97 ? 19.422 0.834 -10.428 1.00 89.75 97 LYS A O 1
ATOM 791 N N . LEU A 1 98 ? 17.510 0.163 -9.438 1.00 91.25 98 LEU A N 1
ATOM 792 C CA . LEU A 1 98 ? 17.701 -1.280 -9.626 1.00 91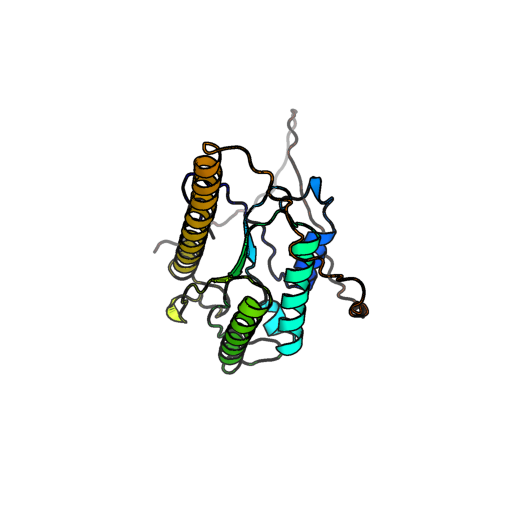.25 98 LEU A CA 1
ATOM 793 C C . LEU A 1 98 ? 17.029 -1.818 -10.892 1.00 91.25 98 LEU A C 1
ATOM 795 O O . LEU A 1 98 ? 17.464 -2.824 -11.446 1.00 91.25 98 LEU A O 1
ATOM 799 N N . TYR A 1 99 ? 15.967 -1.159 -11.353 1.00 94.69 99 TYR A N 1
ATOM 800 C CA . TYR A 1 99 ? 15.087 -1.689 -12.386 1.00 94.69 99 TYR A CA 1
ATOM 801 C C . TYR A 1 99 ? 14.850 -0.649 -13.477 1.00 94.69 99 TYR A C 1
ATOM 803 O O . TYR A 1 99 ? 14.630 0.533 -13.209 1.00 94.69 99 TYR A O 1
ATOM 811 N N . ASN A 1 100 ? 14.868 -1.094 -14.728 1.00 94.94 100 ASN A N 1
ATOM 812 C CA . ASN A 1 100 ? 14.485 -0.257 -15.857 1.00 94.94 100 ASN A CA 1
ATOM 813 C C . ASN A 1 100 ? 12.947 -0.157 -15.950 1.00 94.94 100 ASN A C 1
ATOM 815 O O . ASN A 1 100 ? 12.213 -0.771 -15.174 1.00 94.94 100 ASN A O 1
ATOM 819 N N . SER A 1 101 ? 12.449 0.625 -16.909 1.00 89.94 101 SER A N 1
ATOM 820 C CA . SER A 1 101 ? 11.008 0.828 -17.101 1.00 89.94 101 SER A CA 1
ATOM 821 C C . SER A 1 101 ? 10.227 -0.449 -17.407 1.00 89.94 101 SER A C 1
ATOM 823 O O . SER A 1 101 ? 9.065 -0.531 -17.024 1.00 89.94 101 SER A O 1
ATOM 825 N N . SER A 1 102 ? 10.829 -1.429 -18.089 1.00 86.75 102 SER A N 1
ATOM 826 C CA . SER A 1 102 ? 10.132 -2.668 -18.450 1.00 86.75 102 SER A CA 1
ATOM 827 C C . SER A 1 102 ? 10.075 -3.670 -17.300 1.00 86.75 102 SER A C 1
ATOM 829 O O . SER A 1 102 ? 9.116 -4.429 -17.215 1.00 86.75 102 SER A O 1
ATOM 831 N N . SER A 1 103 ? 11.057 -3.670 -16.393 1.00 95.06 103 SER A N 1
ATOM 832 C CA . SER A 1 103 ? 11.096 -4.615 -15.274 1.00 95.06 103 SER A CA 1
ATOM 833 C C . SER A 1 103 ? 10.424 -4.102 -14.001 1.00 95.06 103 SER A C 1
ATOM 835 O O . SER A 1 103 ? 9.876 -4.907 -13.251 1.00 95.06 103 SER A O 1
ATOM 837 N N . ILE A 1 104 ? 10.414 -2.789 -13.748 1.00 95.31 104 ILE A N 1
ATOM 838 C CA . ILE A 1 104 ? 9.900 -2.233 -12.485 1.00 95.31 104 ILE A CA 1
ATOM 839 C C . ILE A 1 104 ? 8.410 -2.532 -12.248 1.00 95.31 104 ILE A C 1
ATOM 841 O O . ILE A 1 104 ? 8.015 -2.769 -11.107 1.00 95.31 104 ILE A O 1
ATOM 845 N N . ASP A 1 105 ? 7.588 -2.576 -13.300 1.00 94.81 105 ASP A N 1
ATOM 846 C CA . ASP A 1 105 ? 6.162 -2.904 -13.173 1.00 94.81 105 ASP A CA 1
ATOM 847 C C . ASP A 1 105 ? 5.957 -4.344 -12.675 1.00 94.81 105 ASP A C 1
ATOM 849 O O . ASP A 1 105 ? 5.185 -4.599 -11.749 1.00 94.81 105 ASP A O 1
ATOM 853 N N . GLU A 1 106 ? 6.722 -5.287 -13.230 1.00 95.94 106 GLU A N 1
ATOM 854 C CA . GLU A 1 106 ? 6.701 -6.691 -12.814 1.00 95.94 106 GLU A CA 1
ATOM 855 C C . GLU A 1 106 ? 7.205 -6.870 -11.381 1.00 95.94 106 GLU A C 1
ATOM 857 O O . GLU A 1 106 ? 6.675 -7.683 -10.621 1.00 95.94 106 GLU A O 1
ATOM 862 N N . ILE A 1 107 ? 8.190 -6.072 -10.970 1.00 97.00 107 ILE A N 1
ATOM 863 C CA . ILE A 1 107 ? 8.648 -6.048 -9.580 1.00 97.00 107 ILE A CA 1
ATOM 864 C C . ILE A 1 107 ? 7.552 -5.512 -8.646 1.00 97.00 107 ILE A C 1
ATOM 866 O O . ILE A 1 107 ? 7.303 -6.130 -7.611 1.00 97.00 107 ILE A O 1
ATOM 870 N N . ASN A 1 108 ? 6.835 -4.442 -9.011 1.00 96.06 108 ASN A N 1
ATOM 871 C CA . ASN A 1 108 ? 5.693 -3.948 -8.229 1.00 96.06 108 ASN A CA 1
ATOM 872 C C . ASN A 1 108 ? 4.586 -5.012 -8.094 1.00 96.06 108 ASN A C 1
ATOM 874 O O . ASN A 1 108 ? 4.025 -5.186 -7.008 1.00 96.06 108 ASN A O 1
ATOM 878 N N . LYS A 1 109 ? 4.291 -5.762 -9.165 1.00 95.94 109 LYS A N 1
ATOM 879 C CA . LYS A 1 109 ? 3.328 -6.878 -9.129 1.00 95.94 109 LYS A CA 1
ATOM 880 C C . LYS A 1 109 ? 3.776 -7.979 -8.169 1.00 95.94 109 LYS A C 1
ATOM 882 O O . LYS A 1 109 ? 2.981 -8.409 -7.332 1.00 95.94 109 LYS A O 1
ATOM 887 N N . LYS A 1 110 ? 5.046 -8.393 -8.237 1.00 97.69 110 LYS A N 1
ATOM 888 C CA . LYS A 1 110 ? 5.626 -9.388 -7.317 1.00 97.69 110 LYS A CA 1
ATOM 889 C C . LYS A 1 110 ? 5.599 -8.906 -5.868 1.00 97.69 110 LYS A C 1
ATOM 891 O O . LYS A 1 110 ? 5.205 -9.665 -4.987 1.00 97.69 110 LYS A O 1
ATOM 896 N N . PHE A 1 111 ? 5.940 -7.641 -5.618 1.00 98.19 111 PHE A N 1
ATOM 897 C CA . PHE A 1 111 ? 5.810 -7.039 -4.292 1.00 98.19 111 PHE A CA 1
ATOM 898 C C . PHE A 1 111 ? 4.373 -7.147 -3.768 1.00 98.19 111 PHE A C 1
ATOM 900 O O . PHE A 1 111 ? 4.170 -7.632 -2.660 1.00 98.19 111 PHE A O 1
ATOM 907 N N . ASN A 1 112 ? 3.369 -6.774 -4.568 1.00 98.31 112 ASN A N 1
ATOM 908 C CA . ASN A 1 112 ? 1.965 -6.852 -4.157 1.00 98.31 112 ASN A CA 1
ATOM 909 C C . ASN A 1 112 ? 1.517 -8.291 -3.840 1.00 98.31 112 ASN A C 1
ATOM 911 O O . ASN A 1 112 ? 0.758 -8.501 -2.894 1.00 98.31 112 ASN A O 1
ATOM 915 N N . GLN A 1 113 ? 2.002 -9.289 -4.586 1.00 98.31 113 GLN A N 1
ATOM 916 C CA . GLN A 1 113 ? 1.744 -10.705 -4.293 1.00 98.31 113 GLN A CA 1
ATOM 917 C C . GLN A 1 113 ? 2.352 -11.125 -2.947 1.00 98.31 113 GLN A C 1
ATOM 919 O O . GLN A 1 113 ? 1.676 -11.751 -2.129 1.00 98.31 113 GLN A O 1
ATOM 924 N N . LEU A 1 114 ? 3.606 -10.745 -2.687 1.00 98.44 114 LEU A N 1
ATOM 925 C CA . LEU A 1 114 ? 4.286 -11.031 -1.422 1.00 98.44 114 LEU A CA 1
ATOM 926 C C . LEU A 1 114 ? 3.629 -10.301 -0.244 1.00 98.44 114 LEU A C 1
ATOM 928 O O . LEU A 1 114 ? 3.421 -10.896 0.812 1.00 98.44 114 LEU A O 1
ATOM 932 N N . LEU A 1 115 ? 3.221 -9.046 -0.439 1.00 98.38 115 LEU A N 1
ATOM 933 C CA . LEU A 1 115 ? 2.484 -8.266 0.550 1.00 98.38 115 LEU A CA 1
ATOM 934 C C . LEU A 1 115 ? 1.151 -8.939 0.903 1.00 98.38 115 LEU A C 1
ATOM 936 O O . LEU A 1 115 ? 0.790 -8.993 2.074 1.00 98.38 115 LEU A O 1
ATOM 940 N N . GLN A 1 116 ? 0.448 -9.512 -0.079 1.00 98.31 116 GLN A N 1
ATOM 941 C CA . GLN A 1 116 ? -0.795 -10.253 0.147 1.00 98.31 116 GLN A CA 1
ATOM 942 C C . GLN A 1 116 ? -0.585 -11.534 0.970 1.00 98.31 116 GLN A C 1
ATOM 944 O O . GLN A 1 116 ? -1.460 -11.909 1.754 1.00 98.31 116 GLN A O 1
ATOM 949 N N . ILE A 1 117 ? 0.556 -12.209 0.803 1.00 98.38 117 ILE A N 1
ATOM 950 C CA . ILE A 1 117 ? 0.944 -13.357 1.635 1.00 98.38 117 ILE A CA 1
ATOM 951 C C . ILE A 1 117 ? 1.241 -12.883 3.061 1.00 98.38 117 ILE A C 1
ATOM 953 O O . ILE A 1 117 ? 0.691 -13.434 4.018 1.00 98.38 117 ILE A O 1
ATOM 957 N N . LEU A 1 118 ? 2.049 -11.828 3.203 1.00 98.38 118 LEU A N 1
ATOM 958 C CA . LEU A 1 118 ? 2.392 -11.234 4.496 1.00 98.38 118 LEU A CA 1
ATOM 959 C C . LEU A 1 118 ? 1.139 -10.765 5.254 1.00 98.38 118 LEU A C 1
ATOM 961 O O . LEU A 1 118 ? 1.039 -10.961 6.464 1.00 98.38 118 LEU A O 1
ATOM 965 N N . SER A 1 119 ? 0.150 -10.225 4.539 1.00 98.44 119 SER A N 1
ATOM 966 C CA . SER A 1 119 ? -1.123 -9.765 5.102 1.00 98.44 119 SER A CA 1
ATOM 967 C C . SER A 1 119 ? -1.863 -10.863 5.858 1.00 98.44 119 SER A C 1
ATOM 969 O O . SER A 1 119 ? -2.392 -10.618 6.942 1.00 98.44 119 SER A O 1
ATOM 971 N N . LYS A 1 120 ? -1.842 -12.095 5.337 1.00 97.94 120 LYS A N 1
ATOM 972 C CA . LYS A 1 120 ? -2.440 -13.260 6.002 1.00 97.94 120 LYS A CA 1
ATOM 973 C C . LYS A 1 120 ? -1.640 -13.666 7.236 1.00 97.94 120 LYS A C 1
ATOM 975 O O . LYS A 1 120 ? -2.228 -13.918 8.280 1.00 97.94 120 LYS A O 1
ATOM 980 N N . GLN A 1 121 ? -0.311 -13.687 7.127 1.00 97.81 121 GLN A N 1
ATOM 981 C CA . GLN A 1 121 ? 0.585 -14.062 8.230 1.00 97.81 121 GLN A CA 1
ATOM 982 C C . GLN A 1 121 ? 0.486 -13.100 9.419 1.00 97.81 121 GLN A C 1
ATOM 984 O O . GLN A 1 121 ? 0.623 -13.511 10.566 1.00 97.81 121 GLN A O 1
ATOM 989 N N . MET A 1 122 ? 0.266 -11.817 9.141 1.00 97.19 122 MET A N 1
ATOM 990 C CA . MET A 1 122 ? 0.319 -10.744 10.134 1.00 97.19 122 MET A CA 1
ATOM 991 C C . MET A 1 122 ? -1.046 -10.125 10.443 1.00 97.19 122 MET A C 1
ATOM 993 O O . MET A 1 122 ? -1.123 -9.143 11.181 1.00 97.19 122 MET A O 1
ATOM 997 N N . ASN A 1 123 ? -2.119 -10.697 9.891 1.00 96.12 123 ASN A N 1
ATOM 998 C CA . ASN A 1 123 ? -3.499 -10.256 10.068 1.00 96.12 123 ASN A CA 1
ATOM 999 C C . ASN A 1 123 ? -3.705 -8.754 9.772 1.00 96.12 123 ASN A C 1
ATOM 1001 O O . ASN A 1 123 ? -4.198 -8.007 10.617 1.00 96.12 123 ASN A O 1
ATOM 1005 N N . PHE A 1 124 ? -3.299 -8.302 8.586 1.00 98.06 124 PHE A N 1
ATOM 1006 C CA . PHE A 1 124 ? -3.654 -6.983 8.049 1.00 98.06 124 PHE A CA 1
ATOM 1007 C C . PHE A 1 124 ? -4.289 -7.131 6.659 1.00 98.06 124 PHE A C 1
ATOM 1009 O O . PHE A 1 124 ? -4.170 -8.174 6.008 1.00 98.06 124 PHE A O 1
ATOM 1016 N N . GLU A 1 125 ? -4.984 -6.095 6.190 1.00 98.12 125 GLU A N 1
ATOM 1017 C CA . GLU A 1 125 ? -5.650 -6.113 4.881 1.00 98.12 125 GLU A CA 1
ATOM 1018 C C . GLU A 1 125 ? -4.837 -5.378 3.809 1.00 98.12 125 GLU A C 1
ATOM 1020 O O . GLU A 1 125 ? -4.228 -4.345 4.067 1.00 98.12 125 GLU A O 1
ATOM 1025 N N . VAL A 1 126 ? -4.854 -5.882 2.575 1.00 98.31 126 VAL A N 1
ATOM 1026 C CA . VAL A 1 126 ? -4.306 -5.157 1.421 1.00 98.31 126 VAL A CA 1
ATOM 1027 C C . VAL A 1 126 ? -5.455 -4.489 0.673 1.00 98.31 126 VAL A C 1
ATOM 1029 O O . VAL A 1 126 ? -6.402 -5.150 0.249 1.00 98.31 126 VAL A O 1
ATOM 1032 N N . ILE A 1 127 ? -5.375 -3.171 0.502 1.00 97.94 127 ILE A N 1
ATOM 1033 C CA . ILE A 1 127 ? -6.324 -2.387 -0.288 1.00 97.94 127 ILE A CA 1
ATOM 1034 C C . ILE A 1 127 ? -5.768 -2.290 -1.703 1.00 97.94 127 ILE A C 1
ATOM 1036 O O . ILE A 1 127 ? -4.739 -1.657 -1.933 1.00 97.94 127 ILE A O 1
ATOM 1040 N N . ASN A 1 128 ? -6.462 -2.888 -2.666 1.00 95.69 128 ASN A N 1
ATOM 1041 C CA . ASN A 1 128 ? -6.136 -2.729 -4.075 1.00 95.69 128 ASN A CA 1
ATOM 1042 C C . ASN A 1 128 ? -7.115 -1.748 -4.728 1.00 95.69 128 ASN A C 1
ATOM 1044 O O . ASN A 1 128 ? -8.313 -2.012 -4.816 1.00 95.69 128 ASN A O 1
ATOM 1048 N N . ALA A 1 129 ? -6.597 -0.615 -5.198 1.00 91.38 129 ALA A N 1
ATOM 1049 C CA . ALA A 1 129 ? -7.392 0.383 -5.905 1.00 91.38 129 ALA A CA 1
ATOM 1050 C C . ALA A 1 129 ? -7.548 0.098 -7.410 1.00 91.38 129 ALA A C 1
ATOM 1052 O O . ALA A 1 129 ? -8.198 0.873 -8.108 1.00 91.38 129 ALA A O 1
ATOM 1053 N N . ASN A 1 130 ? -6.980 -1.010 -7.902 1.00 87.88 130 ASN A N 1
ATOM 1054 C CA . ASN A 1 130 ? -7.074 -1.477 -9.286 1.00 87.88 130 ASN A CA 1
ATOM 1055 C C . ASN A 1 130 ? -6.658 -0.403 -10.305 1.00 87.88 130 ASN A C 1
ATOM 1057 O O . ASN A 1 130 ? -7.300 -0.222 -11.343 1.00 87.88 130 ASN A O 1
ATOM 1061 N N . LEU A 1 131 ? -5.587 0.341 -10.001 1.00 92.81 131 LEU A N 1
ATOM 1062 C CA . LEU A 1 131 ? -5.035 1.296 -10.956 1.00 92.81 131 LEU A CA 1
ATOM 1063 C C . LEU A 1 131 ? -4.447 0.546 -12.155 1.00 92.81 131 LEU A C 1
ATOM 1065 O O . LEU A 1 131 ? -3.815 -0.497 -12.018 1.00 92.81 131 LEU A O 1
ATOM 1069 N N . GLN A 1 132 ? -4.653 1.125 -13.332 1.00 93.88 132 GLN A N 1
ATOM 1070 C CA . GLN A 1 132 ? -4.096 0.684 -14.607 1.00 93.88 132 GLN A CA 1
ATOM 1071 C C . GLN A 1 132 ? -3.191 1.803 -15.123 1.00 93.88 132 GLN A C 1
ATOM 1073 O O . GLN A 1 132 ? -3.296 2.934 -14.648 1.00 93.88 132 GLN A O 1
ATOM 1078 N N . HIS A 1 133 ? -2.336 1.534 -16.112 1.00 92.69 133 HIS A N 1
ATOM 1079 C CA . HIS A 1 133 ? -1.412 2.550 -16.636 1.00 92.69 133 HIS A CA 1
ATOM 1080 C C . HIS A 1 133 ? -2.114 3.830 -17.117 1.00 92.69 133 HIS A C 1
ATOM 1082 O O . HIS A 1 133 ? -1.602 4.918 -16.886 1.00 92.69 133 HIS A O 1
ATOM 1088 N N . GLN A 1 134 ? -3.325 3.735 -17.677 1.00 94.25 134 GLN A N 1
ATOM 1089 C CA . GLN A 1 134 ? -4.131 4.903 -18.073 1.00 94.25 134 GLN A CA 1
ATOM 1090 C C . GLN A 1 134 ? -4.571 5.797 -16.894 1.00 94.25 134 GLN A C 1
ATOM 1092 O O . GLN A 1 134 ? -4.987 6.937 -17.082 1.00 94.25 134 GLN A O 1
ATOM 1097 N N . HIS A 1 135 ? -4.512 5.275 -15.666 1.00 96.00 135 HIS A N 1
ATOM 1098 C CA . HIS A 1 135 ? -4.820 5.997 -14.431 1.00 96.00 135 HIS A CA 1
ATOM 1099 C C . HIS A 1 135 ? -3.564 6.605 -13.781 1.00 96.00 135 HIS A C 1
ATOM 1101 O O . HIS A 1 135 ? -3.664 7.248 -12.731 1.00 96.00 135 HIS A O 1
ATOM 1107 N N . MET A 1 136 ? -2.388 6.406 -14.381 1.00 95.75 136 MET A N 1
ATOM 1108 C CA . MET A 1 136 ? -1.118 6.961 -13.919 1.00 95.75 136 MET A CA 1
ATOM 1109 C C . MET A 1 136 ? -0.836 8.312 -14.582 1.00 95.75 136 MET A C 1
ATOM 1111 O O . MET A 1 136 ? -1.300 8.611 -15.680 1.00 95.75 136 MET A O 1
ATOM 1115 N N . HIS A 1 137 ? -0.084 9.153 -13.885 1.00 95.56 137 HIS A N 1
ATOM 1116 C CA . HIS A 1 137 ? 0.453 10.402 -14.399 1.00 95.56 137 HIS A CA 1
ATOM 1117 C C . HIS A 1 137 ? 1.529 10.121 -15.458 1.00 95.56 137 HIS A C 1
ATOM 1119 O O . HIS A 1 137 ? 2.123 9.041 -15.496 1.00 95.56 137 HIS A O 1
ATOM 1125 N N . GLN A 1 138 ? 1.821 11.119 -16.294 1.00 93.94 138 GLN A N 1
ATOM 1126 C CA . GLN A 1 138 ? 2.810 11.008 -17.372 1.00 93.94 138 GLN A CA 1
ATOM 1127 C C . GLN A 1 138 ? 4.228 10.713 -16.865 1.00 93.94 138 GLN A C 1
ATOM 1129 O O . GLN A 1 138 ? 5.047 10.178 -17.605 1.00 93.94 138 GLN A O 1
ATOM 1134 N N . ASP A 1 139 ? 4.519 11.014 -15.596 1.00 94.25 139 ASP A N 1
ATOM 1135 C CA . ASP A 1 139 ? 5.799 10.656 -14.980 1.00 94.25 139 ASP A CA 1
ATOM 1136 C C . ASP A 1 139 ? 5.985 9.151 -14.742 1.00 94.25 139 ASP A C 1
ATOM 1138 O O . ASP A 1 139 ? 7.082 8.743 -14.357 1.00 94.25 139 ASP A O 1
ATOM 1142 N N . GLY A 1 140 ? 4.939 8.338 -14.935 1.00 92.88 140 GLY A N 1
ATOM 1143 C CA . GLY A 1 140 ? 4.985 6.887 -14.792 1.00 92.88 140 GLY A CA 1
ATOM 1144 C C . GLY A 1 140 ? 5.166 6.384 -13.358 1.00 92.88 140 GLY A C 1
ATOM 1145 O O . GLY A 1 140 ? 5.502 5.214 -13.172 1.00 92.88 140 GLY A O 1
ATOM 1146 N N . LEU A 1 141 ? 5.004 7.246 -12.350 1.00 94.25 141 LEU A N 1
ATOM 1147 C CA . LEU A 1 141 ? 5.212 6.944 -10.931 1.00 94.25 141 LEU A CA 1
ATOM 1148 C C . LEU A 1 141 ? 3.987 7.296 -10.087 1.00 94.25 141 LEU A C 1
ATOM 1150 O O . LEU A 1 141 ? 3.570 6.504 -9.244 1.00 94.25 141 LEU A O 1
ATOM 1154 N N . HIS A 1 142 ? 3.429 8.486 -10.288 1.00 94.12 142 HIS A N 1
ATOM 1155 C CA . HIS A 1 142 ? 2.331 8.988 -9.476 1.00 94.12 142 HIS A CA 1
ATOM 1156 C C . HIS A 1 142 ? 0.987 8.718 -10.153 1.00 94.12 142 HIS A C 1
ATOM 1158 O O . HIS A 1 142 ? 0.903 8.724 -11.376 1.00 94.12 142 HIS A O 1
ATOM 1164 N N . PRO A 1 143 ? -0.099 8.513 -9.398 1.00 93.12 143 PRO A N 1
ATOM 1165 C CA . PRO A 1 143 ? -1.441 8.459 -9.966 1.00 93.12 143 PRO A CA 1
ATOM 1166 C C . PRO A 1 143 ? -1.833 9.789 -10.608 1.00 93.12 143 PRO A C 1
ATOM 1168 O O . PRO A 1 143 ? -1.554 10.858 -10.059 1.00 93.12 143 PRO A O 1
ATOM 1171 N N . ALA A 1 144 ? -2.571 9.734 -11.714 1.00 93.25 144 ALA A N 1
ATOM 1172 C CA . ALA A 1 144 ? -3.187 10.925 -12.275 1.00 93.25 144 ALA A CA 1
ATOM 1173 C C . ALA A 1 144 ? -4.225 11.499 -11.293 1.00 93.25 144 ALA A C 1
ATOM 1175 O O . ALA A 1 144 ? -4.991 10.763 -10.661 1.00 93.25 144 ALA A O 1
ATOM 1176 N N . ILE A 1 145 ? -4.278 12.829 -11.177 1.00 86.12 145 ILE A N 1
ATOM 1177 C CA . ILE A 1 145 ? -5.176 13.512 -10.232 1.00 86.12 145 ILE A CA 1
ATOM 1178 C C . ILE A 1 145 ? -6.647 13.208 -10.544 1.00 86.12 145 ILE A C 1
ATOM 1180 O O . ILE A 1 145 ? -7.432 12.980 -9.626 1.00 86.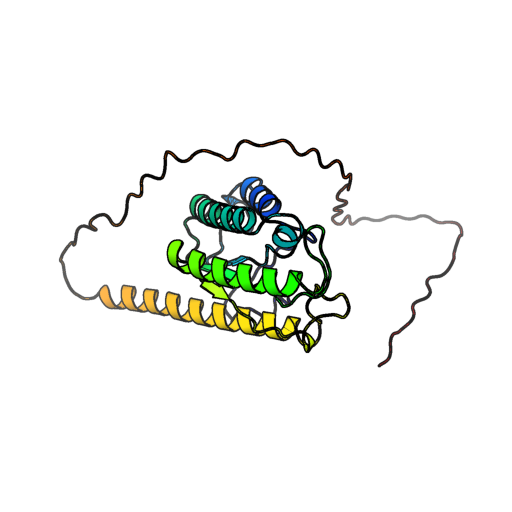12 145 ILE A O 1
ATOM 1184 N N . GLN A 1 146 ? -7.021 13.215 -11.824 1.00 86.31 146 GLN A N 1
ATOM 1185 C CA . GLN A 1 146 ? -8.421 13.135 -12.247 1.00 86.31 146 GLN A CA 1
ATOM 1186 C C . GLN A 1 146 ? -8.981 11.707 -12.267 1.00 86.31 146 GLN A C 1
ATOM 1188 O O . GLN A 1 146 ? -10.185 11.543 -12.125 1.00 86.31 146 GLN A O 1
ATOM 1193 N N . SER A 1 147 ? -8.141 10.679 -12.406 1.00 89.50 147 SER A N 1
ATOM 1194 C CA . SER A 1 147 ? -8.590 9.284 -12.525 1.00 89.50 147 SER A CA 1
ATOM 1195 C C . SER A 1 147 ? -7.993 8.390 -11.436 1.00 89.50 147 SER A C 1
ATOM 1197 O O . SER A 1 147 ? -8.729 7.807 -10.640 1.00 89.50 147 SER A O 1
ATOM 1199 N N . GLY A 1 148 ? -6.665 8.340 -11.320 1.00 91.06 148 GLY A N 1
ATOM 1200 C CA . GLY A 1 148 ? -5.971 7.489 -10.351 1.00 91.06 148 GLY A CA 1
ATOM 1201 C C . GLY A 1 148 ? -6.267 7.840 -8.892 1.00 91.06 148 GLY A C 1
ATOM 1202 O O . GLY A 1 148 ? -6.594 6.964 -8.091 1.00 91.06 148 GLY A O 1
ATOM 1203 N N . ARG A 1 149 ? -6.227 9.128 -8.531 1.00 90.81 149 ARG A N 1
ATOM 1204 C CA . ARG A 1 149 ? -6.527 9.563 -7.155 1.00 90.81 149 ARG A CA 1
ATOM 1205 C C . ARG A 1 149 ? -7.964 9.236 -6.743 1.00 90.81 149 ARG A C 1
ATOM 1207 O O . ARG A 1 149 ? -8.178 8.888 -5.587 1.00 90.81 149 ARG A O 1
ATOM 1214 N N . ILE A 1 150 ? -8.926 9.330 -7.663 1.00 90.31 150 ILE A N 1
ATOM 1215 C CA . ILE A 1 150 ? -10.334 9.013 -7.380 1.00 90.31 150 ILE A CA 1
ATOM 1216 C C . ILE A 1 150 ? -10.495 7.525 -7.063 1.00 90.31 150 ILE A C 1
ATOM 1218 O O . ILE A 1 150 ? -11.198 7.173 -6.118 1.00 90.31 150 ILE A O 1
ATOM 1222 N N . LEU A 1 151 ? -9.812 6.650 -7.806 1.00 93.00 151 LEU A N 1
ATOM 1223 C CA . LEU A 1 151 ? -9.822 5.213 -7.529 1.00 93.00 151 LEU A CA 1
ATOM 1224 C C . LEU A 1 151 ? -9.234 4.897 -6.153 1.00 93.00 151 LEU A C 1
ATOM 1226 O O . LEU A 1 151 ? -9.813 4.103 -5.412 1.00 93.00 151 LEU A O 1
ATOM 1230 N N . PHE A 1 152 ? -8.146 5.572 -5.771 1.00 92.38 152 PHE A N 1
ATOM 1231 C CA . PHE A 1 152 ? -7.605 5.452 -4.420 1.00 92.38 152 PHE A CA 1
ATOM 1232 C C . PHE A 1 152 ? -8.582 5.924 -3.346 1.00 92.38 152 PHE A C 1
ATOM 1234 O O . PHE A 1 152 ? -8.817 5.197 -2.383 1.00 92.38 152 PHE A O 1
ATOM 1241 N N . GLU A 1 153 ? -9.180 7.105 -3.525 1.00 92.00 153 GLU A N 1
ATOM 1242 C CA . GLU A 1 153 ? -10.185 7.652 -2.607 1.00 92.00 153 GLU A CA 1
ATOM 1243 C C . GLU A 1 153 ? -11.345 6.657 -2.413 1.00 92.00 153 GLU A C 1
ATOM 1245 O O . GLU A 1 153 ? -11.688 6.321 -1.281 1.00 92.00 153 GLU A O 1
ATOM 1250 N N . LYS A 1 154 ? -11.872 6.092 -3.507 1.00 92.44 154 LYS A N 1
ATOM 1251 C CA . LYS A 1 154 ? -12.965 5.109 -3.483 1.00 92.44 154 LYS A CA 1
ATOM 1252 C C . LYS A 1 154 ? -12.578 3.794 -2.800 1.0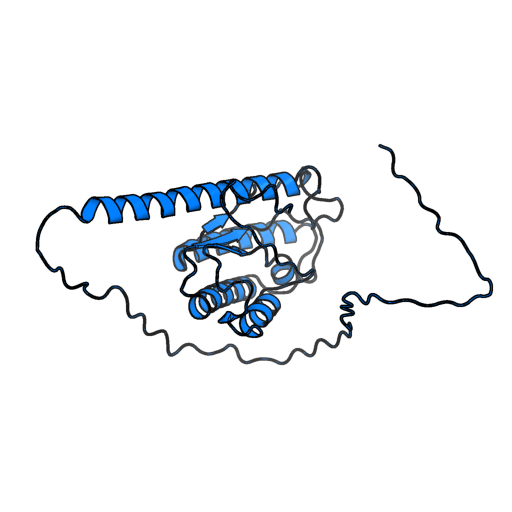0 92.44 154 LYS A C 1
ATOM 1254 O O . LYS A 1 154 ? -13.370 3.246 -2.037 1.00 92.44 154 LYS A O 1
ATOM 1259 N N . ALA A 1 155 ? -11.383 3.270 -3.070 1.00 94.94 155 ALA A N 1
ATOM 1260 C CA . ALA A 1 155 ? -10.923 2.017 -2.474 1.00 94.94 155 ALA A CA 1
ATOM 1261 C C . ALA A 1 155 ? -10.727 2.148 -0.956 1.00 94.94 155 ALA A C 1
ATOM 1263 O O . ALA A 1 155 ? -11.170 1.282 -0.201 1.00 94.94 155 ALA A O 1
ATOM 1264 N N . ILE A 1 156 ? -10.131 3.261 -0.518 1.00 95.00 156 ILE A N 1
ATOM 1265 C CA . ILE A 1 156 ? -9.960 3.589 0.902 1.00 95.00 156 ILE A CA 1
ATOM 1266 C C . ILE A 1 156 ? -11.324 3.754 1.579 1.00 95.00 156 ILE A C 1
ATOM 1268 O O . ILE A 1 156 ? -11.562 3.137 2.615 1.00 95.00 156 ILE A O 1
ATOM 1272 N N . TYR A 1 157 ? -12.235 4.516 0.967 1.00 93.12 157 TYR A N 1
ATOM 1273 C CA . TYR A 1 157 ? -13.590 4.714 1.482 1.00 93.12 157 TYR A CA 1
ATOM 1274 C C . TYR A 1 157 ? -14.323 3.387 1.698 1.00 93.12 157 TYR A C 1
ATOM 1276 O O . TYR A 1 157 ? -14.838 3.126 2.783 1.00 93.12 157 TYR A O 1
ATOM 1284 N N . ASN A 1 158 ? -14.308 2.503 0.698 1.00 93.81 158 ASN A N 1
ATOM 1285 C CA . ASN A 1 158 ? -14.955 1.196 0.798 1.00 93.81 158 ASN A CA 1
ATOM 1286 C C . ASN A 1 158 ? -14.368 0.346 1.932 1.00 93.81 158 ASN A C 1
ATOM 1288 O O . ASN A 1 158 ? -15.116 -0.318 2.655 1.00 93.81 158 ASN A O 1
ATOM 1292 N N . TRP A 1 159 ? -13.043 0.372 2.101 1.00 95.50 159 TRP A N 1
ATOM 1293 C CA . TRP A 1 159 ? -12.388 -0.334 3.197 1.00 95.50 159 TRP A CA 1
ATOM 1294 C C . TRP A 1 159 ? -12.805 0.234 4.559 1.00 95.50 159 TRP A C 1
ATOM 1296 O O . TRP A 1 159 ? -13.209 -0.533 5.433 1.00 95.50 159 TRP A O 1
ATOM 1306 N N . LEU A 1 160 ? -12.813 1.560 4.720 1.00 93.19 160 LEU A N 1
ATOM 1307 C CA . LEU A 1 160 ? -13.253 2.217 5.954 1.00 93.19 160 LEU A CA 1
ATOM 1308 C C . LEU A 1 160 ? -14.727 1.938 6.271 1.00 93.19 160 LEU A C 1
ATOM 1310 O O . LEU A 1 160 ? -15.056 1.627 7.414 1.00 93.19 160 LEU A O 1
ATOM 1314 N N . CYS A 1 161 ? -15.614 1.949 5.273 1.00 90.88 161 CYS A N 1
ATOM 1315 C CA . CYS A 1 161 ? -17.011 1.553 5.452 1.00 90.88 161 CYS A CA 1
ATOM 1316 C C . CYS A 1 161 ? -17.153 0.102 5.930 1.00 90.88 161 CYS A C 1
ATOM 1318 O O . CYS A 1 161 ? -17.997 -0.179 6.782 1.00 90.88 161 CYS A O 1
ATOM 1320 N N . LYS A 1 162 ? -16.338 -0.822 5.401 1.00 92.12 162 LYS A N 1
ATOM 1321 C CA . LYS A 1 162 ? -16.318 -2.226 5.836 1.00 92.12 162 LYS A CA 1
ATOM 1322 C C . LYS A 1 162 ? -15.864 -2.349 7.292 1.00 92.12 162 LYS A C 1
ATOM 1324 O O . LYS A 1 162 ? -16.515 -3.064 8.051 1.00 92.12 162 LYS A O 1
ATOM 1329 N N . GLN A 1 163 ? -14.808 -1.633 7.690 1.00 91.81 163 GLN A N 1
ATOM 1330 C CA . GLN A 1 163 ? -14.351 -1.639 9.084 1.00 91.81 163 GLN A CA 1
ATOM 1331 C C . GLN A 1 163 ? -15.405 -1.049 10.016 1.00 91.81 163 GLN A C 1
ATOM 1333 O O . GLN A 1 163 ? -15.743 -1.675 11.015 1.00 91.81 163 GLN A O 1
ATOM 1338 N N . ASN A 1 164 ? -15.993 0.097 9.658 1.00 84.81 164 ASN A N 1
ATOM 1339 C CA . ASN A 1 164 ? -17.026 0.730 10.472 1.00 84.81 164 ASN A CA 1
ATOM 1340 C C . ASN A 1 164 ? -18.187 -0.239 10.745 1.00 84.81 164 ASN A C 1
ATOM 1342 O O . ASN A 1 164 ? -18.548 -0.451 11.893 1.00 84.81 164 ASN A O 1
ATOM 1346 N N . LYS A 1 165 ? -18.691 -0.932 9.714 1.00 83.69 165 LYS A N 1
ATOM 1347 C CA . LYS A 1 165 ? -19.729 -1.963 9.887 1.00 83.69 165 LYS A CA 1
ATOM 1348 C C . LYS A 1 165 ? -19.274 -3.111 10.788 1.00 83.69 165 LYS A C 1
ATOM 1350 O O . LYS A 1 165 ? -20.014 -3.508 11.681 1.00 83.69 165 LYS A O 1
ATOM 1355 N N . LYS A 1 166 ? -18.066 -3.638 10.562 1.00 83.12 166 LYS A N 1
ATOM 1356 C CA . LYS A 1 166 ? -17.517 -4.763 11.331 1.00 83.12 166 LYS A CA 1
ATOM 1357 C C . LYS A 1 166 ? -17.442 -4.441 12.825 1.00 83.12 166 LYS A C 1
ATOM 1359 O O . LYS A 1 166 ? -17.846 -5.262 13.637 1.00 83.12 166 LYS A O 1
ATOM 1364 N N . PHE A 1 167 ? -16.951 -3.257 13.183 1.00 77.00 167 PHE A N 1
ATOM 1365 C CA . PHE A 1 167 ? -16.747 -2.882 14.582 1.00 77.00 167 PHE A CA 1
ATOM 1366 C C . PHE A 1 167 ? -17.984 -2.258 15.245 1.00 77.00 167 PHE A C 1
ATOM 1368 O O . PHE A 1 167 ? -18.121 -2.386 16.456 1.00 77.00 167 PHE A O 1
ATOM 1375 N N . SER A 1 168 ? -18.920 -1.669 14.489 1.00 69.81 168 SER A N 1
ATOM 1376 C CA . SER A 1 168 ? -20.233 -1.274 15.026 1.00 69.81 168 SER A CA 1
ATOM 1377 C C . SER A 1 168 ? -21.083 -2.486 15.425 1.00 69.81 168 SER A C 1
ATOM 1379 O O . SER A 1 168 ? -21.689 -2.469 16.488 1.00 69.81 168 SER A O 1
ATOM 1381 N N . LEU A 1 169 ? -21.078 -3.563 14.629 1.00 60.06 169 LEU A N 1
ATOM 1382 C CA . LEU A 1 169 ? -21.854 -4.776 14.931 1.00 60.06 169 LEU A CA 1
ATOM 1383 C C . LEU A 1 169 ? -21.334 -5.539 16.160 1.00 60.06 169 LEU A C 1
ATOM 1385 O O . LEU A 1 169 ? -22.118 -6.163 16.868 1.00 60.06 169 LEU A O 1
ATOM 1389 N N . HIS A 1 170 ? -20.027 -5.480 16.440 1.00 57.62 170 HIS A N 1
ATOM 1390 C CA . HIS A 1 170 ? -19.467 -6.089 17.652 1.00 57.62 170 HIS A CA 1
ATOM 1391 C C . HIS A 1 170 ? -19.957 -5.396 18.934 1.00 57.62 170 HIS A C 1
ATOM 1393 O O . HIS A 1 170 ? -20.253 -6.080 19.906 1.00 57.62 170 HIS A O 1
ATOM 1399 N N . LEU A 1 171 ? -20.139 -4.070 18.914 1.00 52.12 171 LEU A N 1
ATOM 1400 C CA . LEU A 1 171 ? -20.678 -3.320 20.057 1.00 52.12 171 LEU A CA 1
ATOM 1401 C C . LEU A 1 171 ? -22.149 -3.668 20.344 1.00 52.12 171 LEU A C 1
ATOM 1403 O O . LEU A 1 171 ? -22.551 -3.746 21.501 1.00 52.12 171 LEU A O 1
ATOM 1407 N N . GLU A 1 172 ? -22.955 -3.914 19.308 1.00 46.94 172 GLU A N 1
ATOM 1408 C CA . GLU A 1 172 ? -24.362 -4.313 19.470 1.00 46.94 172 GLU A CA 1
ATOM 1409 C C . GLU A 1 172 ? -24.513 -5.761 19.966 1.00 46.94 172 GLU A C 1
ATOM 1411 O O . GLU A 1 172 ? -25.434 -6.062 20.728 1.00 46.94 172 GLU A O 1
ATOM 1416 N N . ALA A 1 173 ? -23.604 -6.660 19.577 1.00 48.19 173 ALA A N 1
ATOM 1417 C CA . ALA A 1 173 ? -23.584 -8.038 20.068 1.00 48.19 173 ALA A CA 1
ATOM 1418 C C . ALA A 1 173 ? -23.178 -8.124 21.551 1.00 48.19 173 ALA A C 1
ATOM 1420 O O . ALA A 1 173 ? -23.796 -8.878 22.302 1.00 48.19 173 ALA A O 1
ATOM 1421 N N . ASP A 1 174 ? -22.209 -7.311 21.986 1.00 48.59 174 ASP A N 1
ATOM 1422 C CA . ASP A 1 174 ? -21.795 -7.244 23.393 1.00 48.59 174 ASP A CA 1
ATOM 1423 C C . ASP A 1 174 ? -22.878 -6.600 24.280 1.00 48.59 174 ASP A C 1
ATOM 1425 O O . ASP A 1 174 ? -23.086 -7.032 25.413 1.00 48.59 174 ASP A O 1
ATOM 1429 N N . HIS A 1 175 ? -23.640 -5.626 23.765 1.00 45.28 175 HIS A N 1
ATOM 1430 C CA . HIS A 1 175 ? -24.746 -5.009 24.509 1.00 45.28 175 HIS A CA 1
ATOM 1431 C C . HIS A 1 175 ? -25.996 -5.895 24.628 1.00 45.28 175 HIS A C 1
ATOM 1433 O O . HIS A 1 175 ? -26.672 -5.852 25.657 1.00 45.28 175 HIS A O 1
ATOM 1439 N N . ASN A 1 176 ? -26.289 -6.736 23.633 1.00 41.47 176 ASN A N 1
ATOM 1440 C CA . ASN A 1 176 ? -27.431 -7.658 23.689 1.00 41.47 176 ASN A CA 1
ATOM 1441 C C . ASN A 1 176 ? -27.184 -8.903 24.562 1.00 41.47 176 ASN A C 1
ATOM 1443 O O . ASN A 1 176 ? -28.114 -9.674 24.788 1.00 41.47 176 ASN A O 1
ATOM 1447 N N . ASN A 1 177 ? -25.969 -9.083 25.092 1.00 38.31 177 ASN A N 1
ATOM 1448 C CA . ASN A 1 177 ? -25.614 -10.206 25.963 1.00 38.31 177 ASN A CA 1
ATOM 1449 C C . ASN A 1 177 ? -25.579 -9.844 27.465 1.00 38.31 177 ASN A C 1
ATOM 1451 O O . ASN A 1 177 ? -25.193 -10.664 28.289 1.00 38.31 177 ASN A O 1
ATOM 1455 N N . ILE A 1 178 ? -25.993 -8.626 27.842 1.00 46.78 178 ILE A N 1
ATOM 1456 C CA . ILE A 1 178 ? -25.978 -8.150 29.243 1.00 46.78 178 ILE A CA 1
ATOM 1457 C C . ILE A 1 178 ? -27.294 -8.460 29.992 1.00 46.78 178 ILE A C 1
ATOM 1459 O O . ILE A 1 178 ? -27.374 -8.276 31.201 1.00 46.78 178 ILE A O 1
ATOM 1463 N N . ASN A 1 179 ? -28.316 -9.006 29.322 1.00 40.66 179 ASN A N 1
ATOM 1464 C CA . ASN A 1 179 ? -29.636 -9.243 29.927 1.00 40.66 179 ASN A CA 1
ATOM 1465 C C . ASN A 1 179 ? -30.024 -10.718 30.122 1.00 40.66 179 ASN A C 1
ATOM 1467 O O . ASN A 1 179 ? -31.209 -11.032 30.144 1.00 40.66 179 ASN A O 1
ATOM 1471 N N . ASN A 1 180 ? -29.062 -11.621 30.326 1.00 36.81 180 ASN A N 1
ATOM 1472 C CA . ASN A 1 180 ? -29.358 -12.957 30.850 1.00 36.81 180 ASN A CA 1
ATOM 1473 C C . ASN A 1 180 ? -28.285 -13.419 31.847 1.00 36.81 180 ASN A C 1
ATOM 1475 O O . ASN A 1 180 ? -27.188 -13.786 31.458 1.00 36.81 180 ASN A O 1
ATOM 1479 N N . ASN A 1 181 ? -28.679 -13.398 33.123 1.00 35.66 181 ASN A N 1
ATOM 1480 C CA . ASN A 1 181 ? -28.275 -14.264 34.234 1.00 35.66 181 ASN A CA 1
ATOM 1481 C C . ASN A 1 181 ? -26.786 -14.578 34.468 1.00 35.66 181 ASN A C 1
ATOM 1483 O O . ASN A 1 181 ? -26.149 -15.294 33.709 1.00 35.66 181 ASN A O 1
ATOM 1487 N N . ASN A 1 182 ? -26.322 -14.151 35.650 1.00 43.84 182 ASN A N 1
ATOM 1488 C CA . ASN A 1 182 ? -25.572 -14.943 36.633 1.00 43.84 182 ASN A CA 1
ATOM 1489 C C . ASN A 1 182 ? -24.906 -16.225 36.115 1.00 43.84 182 ASN A C 1
ATOM 1491 O O . ASN A 1 182 ? -25.388 -17.311 36.405 1.00 43.84 182 ASN A O 1
ATOM 1495 N N . ASP A 1 183 ? -23.763 -16.085 35.462 1.00 36.06 183 ASP A N 1
ATOM 1496 C CA . ASP A 1 183 ? -22.667 -17.040 35.553 1.00 36.06 183 ASP A CA 1
ATOM 1497 C C . ASP A 1 183 ? -21.395 -16.283 35.198 1.00 36.06 183 ASP A C 1
ATOM 1499 O O . ASP A 1 183 ? -21.333 -15.608 34.178 1.00 36.06 183 ASP A O 1
ATOM 1503 N N . ILE A 1 184 ? -20.400 -16.333 36.081 1.00 42.72 184 ILE A N 1
ATOM 1504 C CA . ILE A 1 184 ? -19.064 -15.786 35.847 1.00 42.72 184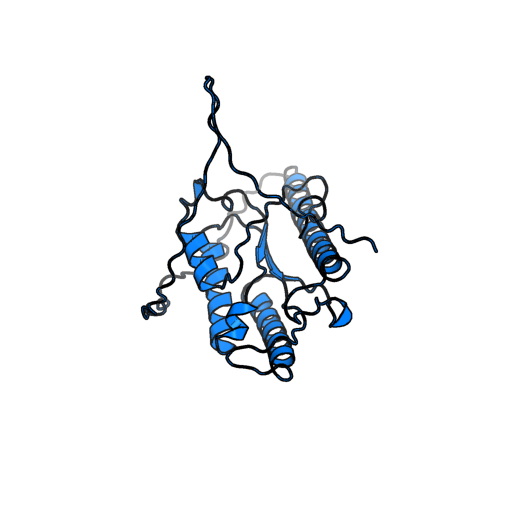 ILE A CA 1
ATOM 1505 C C . ILE A 1 184 ? -18.343 -16.769 34.919 1.00 42.72 184 ILE A C 1
ATOM 1507 O O . ILE A 1 184 ? -18.005 -17.860 35.383 1.00 42.72 184 ILE A O 1
ATOM 1511 N N . PRO A 1 185 ? -18.008 -16.422 33.663 1.00 34.47 185 PRO A N 1
ATOM 1512 C CA . PRO A 1 185 ? -17.005 -17.155 32.926 1.00 34.47 185 PRO A CA 1
ATOM 1513 C C . PRO A 1 185 ? -15.694 -16.402 33.132 1.00 34.47 185 PRO A C 1
ATOM 1515 O O . PRO A 1 185 ? -15.480 -15.299 32.625 1.00 34.47 185 PRO A O 1
ATOM 1518 N N . THR A 1 186 ? -14.806 -17.002 33.913 1.00 33.34 186 THR A N 1
ATOM 1519 C CA . THR A 1 186 ? -13.388 -16.662 33.945 1.00 33.34 186 THR A CA 1
ATOM 1520 C C . THR A 1 186 ? -12.892 -16.527 32.509 1.00 33.34 186 THR A C 1
ATOM 1522 O O . THR A 1 186 ? -12.857 -17.504 31.763 1.00 33.34 186 THR A O 1
ATOM 1525 N N . ALA A 1 187 ? -12.519 -15.308 32.114 1.00 34.75 187 ALA A N 1
ATOM 1526 C CA . ALA A 1 187 ? -11.867 -15.049 30.841 1.00 34.75 187 ALA A CA 1
ATOM 1527 C C . ALA A 1 187 ? -10.515 -15.778 30.833 1.00 34.75 187 ALA A C 1
ATOM 1529 O O . ALA A 1 187 ? -9.492 -15.265 31.288 1.00 34.75 187 ALA A O 1
ATOM 1530 N N . THR A 1 188 ? -10.508 -17.020 30.360 1.00 33.16 188 THR A N 1
ATOM 1531 C CA . THR A 1 188 ? -9.286 -17.762 30.086 1.00 33.16 188 THR A CA 1
ATOM 1532 C C . THR A 1 188 ? -8.568 -17.098 28.921 1.00 33.16 188 THR A C 1
ATOM 1534 O O . THR A 1 188 ? -8.988 -17.219 27.774 1.00 33.16 188 THR A O 1
ATOM 1537 N N . ASN A 1 189 ? -7.492 -16.385 29.262 1.00 37.84 189 ASN A N 1
ATOM 1538 C CA . ASN A 1 189 ? -6.216 -16.326 28.548 1.00 37.84 189 ASN A CA 1
ATOM 1539 C C . ASN A 1 189 ? -6.290 -16.630 27.043 1.00 37.84 189 ASN A C 1
ATOM 1541 O O . ASN A 1 189 ? -6.131 -17.776 26.621 1.00 37.84 189 ASN A O 1
ATOM 1545 N N . ILE A 1 190 ? -6.421 -15.583 26.228 1.00 34.62 190 ILE A N 1
ATOM 1546 C CA . ILE A 1 190 ? -6.125 -15.657 24.798 1.00 34.62 190 ILE A CA 1
ATOM 1547 C C . ILE A 1 190 ? -4.848 -14.846 24.540 1.00 34.62 190 ILE A C 1
ATOM 1549 O O . ILE A 1 190 ? -4.869 -13.623 24.451 1.00 34.62 190 ILE A O 1
ATOM 1553 N N . ASN A 1 191 ? -3.753 -15.598 24.387 1.00 30.88 191 ASN A N 1
ATOM 1554 C CA . ASN A 1 191 ? -2.490 -15.263 23.717 1.00 30.88 191 ASN A CA 1
ATOM 1555 C C . ASN A 1 191 ? -1.479 -14.338 24.425 1.00 30.88 191 ASN A C 1
ATOM 1557 O O . ASN A 1 191 ? -1.179 -13.238 23.964 1.00 30.88 191 ASN A O 1
ATOM 1561 N N . ASN A 1 192 ? -0.790 -14.897 25.427 1.00 28.95 192 ASN A N 1
ATOM 1562 C CA . ASN A 1 192 ? 0.604 -14.547 25.721 1.00 28.95 192 ASN A CA 1
ATOM 1563 C C . ASN A 1 192 ? 1.512 -15.047 24.580 1.00 28.95 192 ASN A C 1
ATOM 1565 O O . ASN A 1 192 ? 2.043 -16.157 24.631 1.00 28.95 192 ASN A O 1
ATOM 1569 N N . TYR A 1 193 ? 1.717 -14.233 23.546 1.00 33.53 193 TYR A N 1
ATOM 1570 C CA . TYR A 1 193 ? 2.899 -14.391 22.701 1.00 33.53 193 TYR A CA 1
ATOM 1571 C C . TYR A 1 193 ? 4.069 -13.675 23.383 1.00 33.53 193 TYR A C 1
ATOM 1573 O O . TYR A 1 193 ? 4.179 -12.451 23.330 1.00 33.53 193 TYR A O 1
ATOM 1581 N N . ASN A 1 194 ? 4.947 -14.444 24.030 1.00 27.48 194 ASN A N 1
ATOM 1582 C CA . ASN A 1 194 ? 6.247 -13.958 24.491 1.00 27.48 194 ASN A CA 1
ATOM 1583 C C . ASN A 1 194 ? 7.099 -13.570 23.268 1.00 27.48 194 ASN A C 1
ATOM 1585 O O . ASN A 1 194 ? 7.740 -14.416 22.651 1.00 27.48 194 ASN A O 1
ATOM 1589 N N . TYR A 1 195 ? 7.081 -12.283 22.908 1.00 38.41 195 TYR A N 1
ATOM 1590 C CA . TYR A 1 195 ? 7.822 -11.696 21.780 1.00 38.41 195 TYR A CA 1
ATOM 1591 C C . TYR A 1 195 ? 9.237 -11.208 22.147 1.00 38.41 195 TYR A C 1
ATOM 1593 O O . TYR A 1 195 ? 9.904 -10.558 21.341 1.00 38.41 195 TYR A O 1
ATOM 1601 N N . TYR A 1 196 ? 9.728 -11.516 23.347 1.00 29.66 196 TYR A N 1
ATOM 1602 C CA . TYR A 1 196 ? 11.084 -11.171 23.763 1.00 29.66 196 TYR A CA 1
ATOM 1603 C C . TYR A 1 196 ? 12.056 -12.264 23.325 1.00 29.66 196 TYR A C 1
ATOM 1605 O O . TYR A 1 196 ? 12.250 -13.226 24.058 1.00 29.66 196 TYR A O 1
ATOM 1613 N N . ASN A 1 197 ? 12.589 -12.140 22.104 1.00 31.73 197 ASN A N 1
ATOM 1614 C CA . ASN A 1 197 ? 13.940 -12.552 21.677 1.00 31.73 197 ASN A CA 1
ATOM 1615 C C . ASN A 1 197 ? 13.984 -12.684 20.150 1.00 31.73 197 ASN A C 1
ATOM 1617 O O . ASN A 1 197 ? 13.935 -13.788 19.613 1.00 31.73 197 ASN A O 1
ATOM 1621 N N . ILE A 1 198 ? 14.073 -11.562 19.430 1.00 39.44 198 ILE A N 1
ATOM 1622 C CA . ILE A 1 198 ? 14.384 -11.577 17.994 1.00 39.44 198 ILE A CA 1
ATOM 1623 C C . ILE A 1 198 ? 15.398 -10.456 17.710 1.00 39.44 198 ILE A C 1
ATOM 1625 O O . ILE A 1 198 ? 15.195 -9.333 18.179 1.00 39.44 198 ILE A O 1
ATOM 1629 N N . PRO A 1 199 ? 16.509 -10.749 17.007 1.00 28.89 199 PRO A N 1
ATOM 1630 C CA . PRO A 1 199 ? 17.606 -9.810 16.812 1.00 28.89 199 PRO A CA 1
ATOM 1631 C C . PRO A 1 199 ? 17.174 -8.556 16.045 1.00 28.89 199 PRO A C 1
ATOM 1633 O O . PRO A 1 199 ? 16.596 -8.624 14.963 1.00 28.89 199 PRO A O 1
ATOM 1636 N N . GLN A 1 200 ? 17.507 -7.405 16.625 1.00 32.09 200 GLN A N 1
ATOM 1637 C CA . GLN A 1 200 ? 17.486 -6.100 15.974 1.00 32.09 200 GLN A CA 1
ATOM 1638 C C . GLN A 1 200 ? 18.384 -6.151 14.724 1.00 32.09 200 GLN A C 1
ATOM 1640 O O . GLN A 1 200 ? 19.532 -6.594 14.841 1.00 32.09 200 GLN A O 1
ATOM 1645 N N . PRO A 1 201 ? 17.939 -5.696 13.540 1.00 36.56 201 PRO A N 1
ATOM 1646 C CA . PRO A 1 201 ? 18.860 -5.470 12.438 1.00 36.56 201 PRO A CA 1
ATOM 1647 C C . PRO A 1 201 ? 19.864 -4.399 12.876 1.00 36.56 201 PRO A C 1
ATOM 1649 O O . PRO A 1 201 ? 19.501 -3.264 13.183 1.00 36.56 201 PRO A O 1
ATOM 1652 N N . THR A 1 202 ? 21.137 -4.785 12.956 1.00 31.47 202 THR A N 1
ATOM 1653 C CA . THR A 1 202 ? 22.236 -3.888 13.311 1.00 31.47 202 THR A CA 1
ATOM 1654 C C . THR A 1 202 ? 22.220 -2.681 12.384 1.00 31.47 202 THR A C 1
ATOM 1656 O O . THR A 1 202 ? 22.279 -2.821 11.160 1.00 31.47 202 THR A O 1
ATOM 1659 N N . SER A 1 203 ? 22.137 -1.498 12.983 1.00 28.98 203 SER A N 1
ATOM 1660 C CA . SER A 1 203 ? 22.158 -0.211 12.307 1.00 28.98 203 SER A CA 1
ATOM 1661 C C . SER A 1 203 ? 23.501 0.009 11.607 1.00 28.98 203 SER A C 1
ATOM 1663 O O . SER A 1 203 ? 24.430 0.609 12.143 1.00 28.98 203 SER A O 1
ATOM 1665 N N . ASN A 1 204 ? 23.612 -0.435 10.356 1.00 28.98 204 ASN A N 1
ATOM 1666 C CA . ASN A 1 204 ? 24.642 0.097 9.477 1.00 28.98 204 ASN A CA 1
ATOM 1667 C C . ASN A 1 204 ? 24.268 1.550 9.170 1.00 28.98 204 ASN A C 1
ATOM 1669 O O . ASN A 1 204 ? 23.341 1.827 8.409 1.00 28.98 204 ASN A O 1
ATOM 1673 N N . LYS A 1 205 ? 24.982 2.476 9.824 1.00 29.02 205 LYS A N 1
ATOM 1674 C CA . LYS A 1 205 ? 24.969 3.920 9.569 1.00 29.02 205 LYS A CA 1
ATOM 1675 C C . LYS A 1 205 ? 25.314 4.187 8.101 1.00 29.02 205 LYS A C 1
ATOM 1677 O O . LYS A 1 205 ? 26.464 4.444 7.755 1.00 29.02 205 LYS A O 1
ATOM 1682 N N . TYR A 1 206 ? 24.316 4.159 7.228 1.00 30.69 206 TYR A N 1
ATOM 1683 C CA . TYR A 1 206 ? 24.430 4.768 5.912 1.00 30.69 206 TYR A CA 1
ATOM 1684 C C . TYR A 1 206 ? 24.266 6.279 6.092 1.00 30.69 206 TYR A C 1
ATOM 1686 O O . TYR A 1 206 ? 23.154 6.792 6.209 1.00 30.69 206 TYR A O 1
ATOM 1694 N N . ASN A 1 207 ? 25.401 6.980 6.161 1.00 23.86 207 ASN A N 1
ATOM 1695 C CA . ASN A 1 207 ? 25.477 8.438 6.139 1.00 23.86 207 ASN A CA 1
ATOM 1696 C C . ASN A 1 207 ? 24.866 8.966 4.831 1.00 23.86 207 ASN A C 1
ATOM 1698 O O . ASN A 1 207 ? 25.546 9.073 3.813 1.00 23.86 207 ASN A O 1
ATOM 1702 N N . TYR A 1 208 ? 23.583 9.317 4.861 1.00 27.66 208 TYR A N 1
ATOM 1703 C CA . TYR A 1 208 ? 22.977 10.196 3.869 1.00 27.66 208 TYR A CA 1
ATOM 1704 C C . TYR A 1 208 ? 23.035 11.627 4.396 1.00 27.66 208 TYR A C 1
ATOM 1706 O O . TYR A 1 208 ? 22.127 12.104 5.074 1.00 27.66 208 TYR A O 1
ATOM 1714 N N . THR A 1 209 ? 24.118 12.330 4.077 1.00 25.14 209 THR A N 1
ATOM 1715 C CA . THR A 1 209 ? 24.182 13.780 4.244 1.00 25.14 209 THR A CA 1
ATOM 1716 C C . THR A 1 209 ? 23.284 14.414 3.181 1.00 25.14 209 THR A C 1
ATOM 1718 O O . THR A 1 209 ? 23.647 14.489 2.007 1.00 25.14 209 THR A O 1
ATOM 1721 N N . ARG A 1 210 ? 22.090 14.866 3.570 1.00 28.05 210 ARG A N 1
ATOM 1722 C CA . ARG A 1 210 ? 21.328 15.858 2.799 1.00 28.05 210 ARG A CA 1
ATOM 1723 C C . ARG A 1 210 ? 20.649 16.841 3.744 1.00 28.05 210 ARG A C 1
ATOM 1725 O O . ARG A 1 210 ? 19.685 16.520 4.426 1.00 28.05 210 ARG A O 1
ATOM 1732 N N . THR A 1 211 ? 21.212 18.039 3.767 1.00 27.72 211 THR A N 1
ATOM 1733 C CA . THR A 1 211 ? 20.743 19.253 4.430 1.00 27.72 211 THR A CA 1
ATOM 1734 C C . THR A 1 211 ? 19.405 19.692 3.845 1.00 27.72 211 THR A C 1
ATOM 1736 O O . THR A 1 211 ? 19.357 20.059 2.674 1.00 27.72 211 THR A O 1
ATOM 1739 N N . ILE A 1 212 ? 18.341 19.714 4.653 1.00 30.02 212 ILE A N 1
ATOM 1740 C CA . ILE A 1 212 ? 17.166 20.570 4.427 1.00 30.02 212 ILE A CA 1
ATOM 1741 C C . ILE A 1 212 ? 16.679 21.054 5.800 1.00 30.02 212 ILE A C 1
ATOM 1743 O O . ILE A 1 212 ? 16.281 20.252 6.641 1.00 30.02 212 ILE A O 1
ATOM 1747 N N . GLN A 1 213 ? 16.758 22.367 6.037 1.00 24.83 213 GLN A N 1
ATOM 1748 C CA . GLN A 1 213 ? 16.158 23.028 7.198 1.00 24.83 213 GLN A CA 1
ATOM 1749 C C . GLN A 1 213 ? 14.623 23.038 7.062 1.00 24.83 213 GLN A C 1
ATOM 1751 O O . GLN A 1 213 ? 14.126 23.396 5.993 1.00 24.83 213 GLN A O 1
ATOM 1756 N N . PRO A 1 214 ? 13.856 22.715 8.116 1.00 27.36 214 PRO A N 1
ATOM 1757 C CA . PRO A 1 214 ? 12.418 22.938 8.131 1.00 27.36 214 PRO A CA 1
ATOM 1758 C C . PRO A 1 214 ? 12.107 24.364 8.608 1.00 27.36 214 PRO A C 1
ATOM 1760 O O . PRO A 1 214 ? 12.295 24.688 9.779 1.00 27.36 214 PRO A O 1
ATOM 1763 N N . THR A 1 215 ? 11.587 25.226 7.732 1.00 27.64 215 THR A N 1
ATOM 1764 C CA . THR A 1 215 ? 10.946 26.480 8.158 1.00 27.64 215 THR A CA 1
ATOM 1765 C C . THR A 1 215 ? 9.462 26.230 8.403 1.00 27.64 215 THR A C 1
ATOM 1767 O O . THR A 1 215 ? 8.642 26.246 7.489 1.00 27.64 215 THR A O 1
ATOM 1770 N N . ILE A 1 216 ? 9.121 26.006 9.670 1.00 29.70 216 ILE A N 1
ATOM 1771 C CA . ILE A 1 216 ? 7.778 26.228 10.207 1.00 29.70 216 ILE A CA 1
ATOM 1772 C C . ILE A 1 216 ? 7.768 27.668 10.728 1.00 29.70 216 ILE A C 1
ATOM 1774 O O . ILE A 1 216 ? 8.569 28.000 11.600 1.00 29.70 216 ILE A O 1
ATOM 1778 N N . GLN A 1 217 ? 6.870 28.526 10.241 1.00 28.08 217 GLN A N 1
ATOM 1779 C CA . GLN A 1 217 ? 6.518 29.754 10.960 1.00 28.08 217 GLN A CA 1
ATOM 1780 C C . GLN A 1 217 ? 5.004 29.874 11.120 1.00 28.08 217 GLN A C 1
ATOM 1782 O O . GLN A 1 217 ? 4.253 30.000 10.156 1.00 28.08 217 GLN A O 1
ATOM 1787 N N . PHE A 1 218 ? 4.600 29.822 12.389 1.00 28.75 218 PHE A N 1
ATOM 1788 C CA . PHE A 1 218 ? 3.308 30.242 12.910 1.00 28.75 218 PHE A CA 1
ATOM 1789 C C . PHE A 1 218 ? 3.229 31.776 13.007 1.00 28.75 218 PHE A C 1
ATOM 1791 O O . PHE A 1 218 ? 4.233 32.457 13.211 1.00 28.75 218 PHE A O 1
ATOM 1798 N N . ASN A 1 219 ? 1.995 32.273 12.901 1.00 27.59 219 ASN A N 1
ATOM 1799 C CA . ASN A 1 219 ? 1.536 33.658 13.035 1.00 27.59 219 ASN A CA 1
ATOM 1800 C C . ASN A 1 219 ? 2.230 34.510 14.117 1.00 27.59 219 ASN A C 1
ATOM 1802 O O . ASN A 1 219 ? 2.366 34.091 15.266 1.00 27.59 219 ASN A O 1
ATOM 1806 N N . LYS A 1 220 ? 2.447 35.793 13.795 1.00 28.14 220 LYS A N 1
ATOM 1807 C CA . LYS A 1 220 ? 2.416 36.897 14.767 1.00 28.14 220 LYS A CA 1
ATOM 1808 C C . LYS A 1 220 ? 1.503 38.019 14.268 1.00 28.14 220 LYS A C 1
ATOM 1810 O O . LYS A 1 220 ? 1.760 38.617 13.230 1.00 28.14 220 LYS A O 1
ATOM 1815 N N . ASN A 1 221 ? 0.476 38.324 15.059 1.00 29.16 221 ASN A N 1
ATOM 1816 C CA . ASN A 1 221 ? -0.177 39.632 15.082 1.00 29.16 221 ASN A CA 1
ATOM 1817 C C . ASN A 1 221 ? 0.699 40.608 15.888 1.00 29.16 221 ASN A C 1
ATOM 1819 O O . ASN A 1 221 ? 1.045 40.282 17.020 1.00 29.16 221 ASN A O 1
ATOM 1823 N N . HIS A 1 222 ? 1.027 41.780 15.330 1.00 30.91 222 HIS A N 1
ATOM 1824 C CA . HIS A 1 222 ? 0.738 43.116 15.892 1.00 30.91 222 HIS A CA 1
ATOM 1825 C C . HIS A 1 222 ? 1.457 44.251 15.127 1.00 30.91 222 HIS A C 1
ATOM 1827 O O . HIS A 1 222 ? 2.645 44.172 14.843 1.00 30.91 222 HIS A O 1
ATOM 1833 N N . ASN A 1 223 ? 0.679 45.304 14.835 1.00 30.66 223 ASN A N 1
ATOM 1834 C CA . ASN A 1 223 ? 0.994 46.724 14.590 1.00 30.66 223 ASN A CA 1
ATOM 1835 C C . ASN A 1 223 ? 2.469 47.179 14.690 1.00 30.66 223 ASN A C 1
ATOM 1837 O O . ASN A 1 223 ? 3.049 47.097 15.766 1.00 30.66 223 ASN A O 1
ATOM 1841 N N . ASN A 1 224 ? 3.018 47.848 13.663 1.00 28.80 224 ASN A N 1
ATOM 1842 C CA . ASN A 1 224 ? 2.994 49.318 13.476 1.00 28.80 224 ASN A CA 1
ATOM 1843 C C . ASN A 1 224 ? 3.912 49.772 12.307 1.00 28.80 224 ASN A C 1
ATOM 1845 O O . ASN A 1 224 ? 5.008 49.257 12.131 1.00 28.80 224 ASN A O 1
ATOM 1849 N N . LYS A 1 225 ? 3.428 50.773 11.554 1.00 28.28 225 LYS A N 1
ATOM 1850 C CA . LYS A 1 225 ? 4.109 51.843 10.778 1.00 28.28 225 LYS A CA 1
ATOM 1851 C C . LYS A 1 225 ? 5.648 51.810 10.594 1.00 28.28 225 LYS A C 1
ATOM 1853 O O . LYS A 1 225 ? 6.368 52.022 11.561 1.00 28.28 225 LYS A O 1
ATOM 1858 N N . ASN A 1 226 ? 6.136 51.802 9.342 1.00 28.67 226 ASN A N 1
ATOM 1859 C CA . ASN A 1 226 ? 6.595 53.003 8.599 1.00 28.67 226 ASN A CA 1
ATOM 1860 C C . ASN A 1 226 ? 7.333 52.661 7.278 1.00 28.67 226 ASN A C 1
ATOM 1862 O O . ASN A 1 226 ? 8.230 51.831 7.243 1.00 28.67 226 ASN A O 1
ATOM 1866 N N . ASN A 1 227 ? 6.901 53.368 6.232 1.00 29.62 227 ASN A N 1
ATOM 1867 C CA . ASN A 1 227 ? 7.481 53.772 4.943 1.00 29.62 227 ASN A CA 1
ATOM 1868 C C . ASN A 1 227 ? 8.882 53.332 4.454 1.00 29.62 227 ASN A C 1
ATOM 1870 O O . ASN A 1 227 ? 9.890 53.505 5.129 1.00 29.62 227 ASN A O 1
ATOM 1874 N N . ASN A 1 228 ? 8.860 53.053 3.141 1.00 30.00 228 ASN A N 1
ATOM 1875 C CA . ASN A 1 228 ? 9.707 53.556 2.045 1.00 30.00 228 ASN A CA 1
ATOM 1876 C C . ASN A 1 228 ? 10.622 52.592 1.264 1.00 30.00 228 ASN A C 1
ATOM 1878 O O . ASN A 1 228 ? 11.470 51.891 1.799 1.00 30.00 228 ASN A O 1
ATOM 1882 N N . ASP A 1 229 ? 10.429 52.726 -0.054 1.00 30.70 229 ASP A N 1
ATOM 1883 C CA . ASP A 1 229 ? 11.335 52.539 -1.187 1.00 30.70 229 ASP A CA 1
ATOM 1884 C C . ASP A 1 229 ? 11.535 51.150 -1.828 1.00 30.70 229 ASP A C 1
ATOM 1886 O O . ASP A 1 229 ? 12.359 50.327 -1.452 1.00 30.70 229 ASP A O 1
ATOM 1890 N N . ASN A 1 230 ? 10.776 50.989 -2.924 1.00 32.38 230 ASN A N 1
ATOM 1891 C CA . ASN A 1 230 ? 11.258 50.700 -4.279 1.00 32.38 230 ASN A CA 1
ATOM 1892 C C . ASN A 1 230 ? 12.182 49.488 -4.479 1.00 32.38 230 ASN A C 1
ATOM 1894 O O . ASN A 1 230 ? 13.400 49.611 -4.433 1.00 32.38 230 ASN A O 1
ATOM 1898 N N . ASN A 1 231 ? 11.593 48.362 -4.907 1.00 32.84 231 ASN A N 1
ATOM 1899 C CA . ASN A 1 231 ? 11.956 47.714 -6.180 1.00 32.84 231 ASN A CA 1
ATOM 1900 C C . ASN A 1 231 ? 10.998 46.557 -6.539 1.00 32.84 231 ASN A C 1
ATOM 1902 O O . ASN A 1 231 ? 10.875 45.565 -5.826 1.00 32.84 231 ASN A O 1
ATOM 1906 N N . LYS A 1 232 ? 10.329 46.693 -7.691 1.00 32.38 232 LYS A N 1
ATOM 1907 C CA . LYS A 1 232 ? 9.595 45.641 -8.428 1.00 32.38 232 LYS A CA 1
ATOM 1908 C C . LYS A 1 232 ? 10.580 45.017 -9.438 1.00 32.38 232 LYS A C 1
ATOM 1910 O O . LYS A 1 232 ? 11.415 45.758 -9.949 1.00 32.38 232 LYS A O 1
ATOM 1915 N N . PRO A 1 233 ? 10.485 43.717 -9.783 1.00 36.47 233 PRO A N 1
ATOM 1916 C CA . PRO A 1 233 ? 9.501 43.267 -10.782 1.00 36.47 233 PRO A CA 1
ATOM 1917 C C . PRO A 1 233 ? 8.805 41.943 -10.384 1.00 36.47 233 PRO A C 1
ATOM 1919 O O . PRO A 1 233 ? 9.395 41.059 -9.782 1.00 36.47 233 PRO A O 1
ATOM 1922 N N . ARG A 1 234 ? 7.475 41.852 -10.503 1.00 27.94 234 ARG A N 1
ATOM 1923 C CA . ARG A 1 234 ? 6.686 41.386 -11.670 1.00 27.94 234 ARG A CA 1
ATOM 1924 C C . ARG A 1 234 ? 6.588 39.849 -11.737 1.00 27.94 234 ARG A C 1
ATOM 1926 O O . ARG A 1 234 ? 7.361 39.184 -12.409 1.00 27.94 234 ARG A O 1
ATOM 1933 N N . TYR A 1 235 ? 5.576 39.327 -11.040 1.00 29.98 235 TYR A N 1
ATOM 1934 C CA . TYR A 1 235 ? 5.034 37.978 -11.210 1.00 29.98 235 TYR A CA 1
ATOM 1935 C C . TYR A 1 235 ? 4.292 37.884 -12.551 1.00 29.98 235 TYR A C 1
ATOM 1937 O O . TYR A 1 235 ? 3.371 38.665 -12.789 1.00 29.98 235 TYR A O 1
ATOM 1945 N N . GLU A 1 236 ? 4.645 36.913 -13.394 1.00 30.53 236 GLU A N 1
ATOM 1946 C CA . GLU A 1 236 ? 3.763 36.432 -14.460 1.00 30.53 236 GLU A CA 1
ATOM 1947 C C . GLU A 1 236 ? 3.055 35.158 -13.991 1.00 30.53 236 GLU A C 1
ATOM 1949 O O . GLU A 1 236 ? 3.647 34.088 -13.867 1.00 30.53 236 GLU A O 1
ATOM 1954 N N . GLN A 1 237 ? 1.758 35.299 -13.724 1.00 32.66 237 GLN A N 1
ATOM 1955 C CA . GLN A 1 237 ? 0.799 34.202 -13.722 1.00 32.66 237 GLN A CA 1
ATOM 1956 C C . GLN A 1 237 ? 0.517 33.828 -15.181 1.00 32.66 237 GLN A C 1
ATOM 1958 O O . GLN A 1 237 ? 0.077 34.677 -15.955 1.00 32.66 237 GLN A O 1
ATOM 1963 N N . LYS A 1 238 ? 0.708 32.560 -15.558 1.00 32.88 238 LYS A N 1
ATOM 1964 C CA . LYS A 1 238 ? 0.064 32.003 -16.752 1.00 32.88 238 LYS A CA 1
ATOM 1965 C C . LYS A 1 238 ? -0.994 31.000 -16.326 1.00 32.88 238 LYS A C 1
ATOM 1967 O O . LYS A 1 238 ? -0.708 29.978 -15.709 1.00 32.88 238 LYS A O 1
ATOM 1972 N N . ALA A 1 239 ? -2.228 31.378 -16.638 1.00 29.73 239 ALA A N 1
ATOM 1973 C CA . ALA A 1 239 ? -3.420 30.563 -16.575 1.00 29.73 239 ALA A CA 1
ATOM 1974 C C . ALA A 1 239 ? -3.285 29.350 -17.507 1.00 29.73 239 ALA A C 1
ATOM 1976 O O . ALA A 1 239 ? -2.897 29.503 -18.663 1.00 29.73 239 ALA A O 1
ATOM 1977 N N . TYR A 1 240 ? -3.664 28.169 -17.023 1.00 29.89 240 TYR A N 1
ATOM 1978 C CA . TYR A 1 240 ? -4.012 27.046 -17.886 1.00 29.89 240 TYR A CA 1
ATOM 1979 C C . TYR A 1 240 ? -5.533 27.028 -18.036 1.00 29.89 240 TYR A C 1
ATOM 1981 O O . TYR A 1 240 ? -6.263 26.730 -17.092 1.00 29.89 240 TYR A O 1
ATOM 1989 N N . GLN A 1 241 ? -5.996 27.416 -19.223 1.00 29.55 241 GLN A N 1
ATOM 1990 C CA . GLN A 1 241 ? -7.312 27.067 -19.740 1.00 29.55 241 GLN A CA 1
ATOM 1991 C C . GLN A 1 241 ? -7.193 25.766 -20.547 1.00 29.55 241 GLN A C 1
ATOM 1993 O O . GLN A 1 241 ? -6.296 25.661 -21.382 1.00 29.55 241 GLN A O 1
ATOM 1998 N N . ARG A 1 242 ? -8.195 24.897 -20.343 1.00 34.12 242 ARG A N 1
ATOM 1999 C CA . ARG A 1 242 ? -8.547 23.637 -21.034 1.00 34.12 242 ARG A CA 1
ATOM 2000 C C . ARG A 1 242 ? -7.799 22.382 -20.595 1.00 34.12 242 ARG A C 1
ATOM 2002 O O . ARG A 1 242 ? -6.594 22.254 -20.881 1.00 34.12 242 ARG A O 1
#

Radius of gyration: 23.31 Å; chains: 1; bounding box: 55×72×58 Å

Foldseek 3Di:
DDQVQQADPPDHDDDDDDPLDALVNVLCLLPVDPLCPDPCQPEQEEEDEHDLNVLQPHDLVVRLVSVVVSLVVCCVSHVNHNAYEYEQAAAAQQHGPVGHSVCSRVSSVVSSVSVCVVCVVSVHYYQYLPHDQVQPDPNRHHGDPPRVVVSVSVSSNVVNVVVVVVVVVVVVVVVVPPPDDDDDDDPPDDDPPPPPDDDDDPDPPPDPDDDDDDDDDDDDDDDDDDDDDDDDDDDDDDDDDD

pLDDT: mean 73.29, std 27.49, range [23.86, 98.44]

Sequence (242 aa):
VRVDKIGPPNMKVNISFESGCNCSRMLEFLEQQNIEQSQIFNVDFIIFSLCTNDVAYLELNQVIEHCRYLIQRTRQLFPQIKAIAWLALSPRSKPSKLYNSSSIDEINKKFNQLLQILSKQMNFEVINANLQHQHMHQDGLHPAIQSGRILFEKAIYNWLCKQNKKFSLHLEADHNNINNNNDIPTATNINNYNYYNIPQPTSNKYNYTRTIQPTIQFNKNHNNKNNNDNNKPRYEQKAYQR